Protein AF-A0A6P4J5T8-F1 (afdb_monomer_lite)

pLDDT: mean 93.66, std 6.96, range [46.03, 98.62]

Secondary structure (DSSP, 8-state):
--S-TTS-HHHHHHHHHHHTTHHHHHHTTSSS-HHHHHHHHHHHHHHHHTT-TT--SEEHHHHHHHHHHHHT---HHHHHHHHHHHHTT-SEE-HHHHHHHHHHHH---HHHHHHHHHHHH-TTSS-EEHHHHHHHHHTTS---SHHHHHHHHHHHHHHHHHH-SS-SSEE-HHHHHHHHHH-GGGTTTTS--SPPHHHHHHHHHHHT-GGG-TTTTT-

Foldseek 3Di:
DPLDPVDDPVVVVVLCVVCVVVLVVLCVVAVFHSNLLSLLVVVQQVQQCVVDPPGDWHFLVSVLVVQCLLQVDPPVLLSVQLSCVLCVPDGTHDSSSSVVVVRQQLDPDLVSLLVSLQSSQCVPLPARALVSLLVLLCVVADDDDPVSVVVSVVSSVVVCVQQVPPNPRGRDSVSSCVNCVVPVVCSQVSHTRHHDPVSSQVCCVVSVRQCSHPVNVVD

Sequence (219 aa):
MKLDFTMNDRHNLRFQALYGALVPQIARQVPFTEPEVSCLLLIYYKYSLQNGPTSRQITNTQFGKIVIGFQQLYDMDAVDRIVTLITGDRKYVKPMEFIQFMTIIMTRDIERKMEFAYMVYDKFDLGINREIISNAVEKFFPGDDDEVLEMRLDMVEFLILKFDEDQDGVITFEEYKSVVMHQPHLLEFLGPIFPSDDIRQVIAYCTAIYSHIPELSSM

Radius of gyration: 20.0 Å; chains: 1; bounding box: 48×41×58 Å

Structure (mmCIF, N/CA/C/O backbone):
data_AF-A0A6P4J5T8-F1
#
_entry.id   AF-A0A6P4J5T8-F1
#
loop_
_atom_site.group_PDB
_atom_site.id
_atom_site.type_symbol
_atom_site.label_atom_id
_atom_site.label_alt_id
_atom_site.label_comp_id
_atom_site.label_asym_id
_atom_site.label_entity_id
_atom_site.label_seq_id
_atom_site.pdbx_PDB_ins_code
_atom_site.Cartn_x
_atom_site.Cartn_y
_atom_site.Cartn_z
_atom_site.occupancy
_atom_site.B_iso_or_equiv
_atom_site.auth_seq_id
_atom_site.auth_comp_id
_atom_site.auth_asym_id
_atom_site.auth_atom_id
_atom_site.pdbx_PDB_model_num
ATOM 1 N N . MET A 1 1 ? 14.114 -9.160 -27.403 1.00 55.53 1 MET A N 1
ATOM 2 C CA . MET A 1 1 ? 12.653 -9.103 -27.622 1.00 55.53 1 MET A CA 1
ATOM 3 C C . MET A 1 1 ? 12.160 -7.740 -27.160 1.00 55.53 1 MET A C 1
ATOM 5 O O . MET A 1 1 ? 12.602 -7.291 -26.107 1.00 55.53 1 MET A O 1
ATOM 9 N N . LYS A 1 2 ? 11.346 -7.042 -27.957 1.00 69.94 2 LYS A N 1
ATOM 10 C CA . LYS A 1 2 ? 10.788 -5.735 -27.583 1.00 69.94 2 LYS A CA 1
ATOM 11 C C . LYS A 1 2 ? 9.589 -5.981 -26.663 1.00 69.94 2 LYS A C 1
ATOM 13 O O . LYS A 1 2 ? 8.593 -6.513 -27.131 1.00 69.94 2 LYS A O 1
ATOM 18 N N . LEU A 1 3 ? 9.726 -5.661 -25.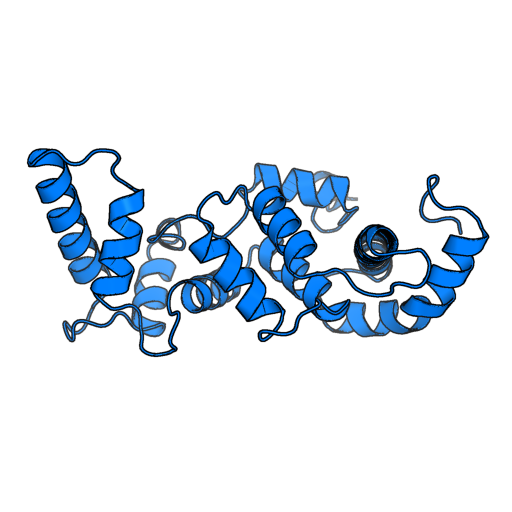375 1.00 73.25 3 LEU A N 1
ATOM 19 C CA . LEU A 1 3 ? 8.686 -5.914 -24.365 1.00 73.25 3 LEU A CA 1
ATOM 20 C C . LEU A 1 3 ? 7.486 -4.966 -24.502 1.00 73.25 3 LEU A C 1
ATOM 22 O O . LEU A 1 3 ? 6.387 -5.308 -24.094 1.00 73.25 3 LEU A O 1
ATOM 26 N N . ASP A 1 4 ? 7.693 -3.780 -25.077 1.00 82.19 4 ASP A N 1
ATOM 27 C CA . ASP A 1 4 ? 6.673 -2.739 -25.151 1.00 82.19 4 ASP A CA 1
ATOM 28 C C . ASP A 1 4 ? 6.837 -1.883 -26.409 1.00 82.19 4 ASP A C 1
ATOM 30 O O . ASP A 1 4 ? 7.937 -1.430 -26.748 1.00 82.19 4 ASP A O 1
ATOM 34 N N . PHE A 1 5 ? 5.730 -1.662 -27.120 1.00 85.12 5 PHE A N 1
ATOM 35 C CA . PHE A 1 5 ? 5.736 -0.960 -28.402 1.00 85.12 5 PHE A CA 1
ATOM 36 C C . PHE A 1 5 ? 5.952 0.551 -28.278 1.00 85.12 5 PHE A C 1
ATOM 38 O O . PHE A 1 5 ? 6.442 1.153 -29.236 1.00 85.12 5 PHE A O 1
ATOM 45 N N . THR A 1 6 ? 5.674 1.155 -27.116 1.00 86.25 6 THR A N 1
ATOM 46 C CA . THR A 1 6 ? 5.860 2.596 -26.884 1.00 86.25 6 THR A CA 1
ATOM 47 C C . THR A 1 6 ? 7.318 2.958 -26.581 1.00 86.25 6 THR A C 1
ATOM 49 O O . THR A 1 6 ? 7.650 4.139 -26.500 1.00 86.25 6 THR A O 1
ATOM 52 N N . MET A 1 7 ? 8.202 1.970 -26.408 1.00 85.62 7 MET A N 1
ATOM 53 C CA . MET A 1 7 ? 9.633 2.170 -26.162 1.00 85.62 7 MET A CA 1
ATOM 54 C C . MET A 1 7 ? 10.438 2.084 -27.462 1.00 85.62 7 MET A C 1
ATOM 56 O O . MET A 1 7 ? 10.281 1.148 -28.245 1.00 85.62 7 MET A O 1
ATOM 60 N N . ASN A 1 8 ? 11.340 3.039 -27.703 1.00 89.12 8 ASN A N 1
ATOM 61 C CA . ASN A 1 8 ? 12.296 2.944 -28.813 1.00 89.12 8 ASN A CA 1
ATOM 62 C C . ASN A 1 8 ? 13.505 2.059 -28.446 1.00 89.12 8 ASN A C 1
ATOM 64 O O . ASN A 1 8 ? 13.722 1.728 -27.278 1.00 89.12 8 ASN A O 1
ATOM 68 N N . ASP A 1 9 ? 14.317 1.693 -29.438 1.00 89.94 9 ASP A N 1
ATOM 69 C CA . ASP A 1 9 ? 15.438 0.760 -29.248 1.00 89.94 9 ASP A CA 1
ATOM 70 C C . ASP A 1 9 ? 16.475 1.269 -28.244 1.00 89.94 9 ASP A C 1
ATOM 72 O O . ASP A 1 9 ? 16.985 0.501 -27.427 1.00 89.94 9 ASP A O 1
ATOM 76 N N . ARG A 1 10 ? 16.724 2.584 -28.222 1.00 90.62 10 ARG A N 1
ATOM 77 C CA . ARG A 1 10 ? 17.627 3.211 -27.249 1.00 90.62 10 ARG A CA 1
ATOM 78 C C . ARG A 1 10 ? 17.136 3.012 -25.814 1.00 90.62 10 ARG A C 1
ATOM 80 O O . ARG A 1 10 ? 17.934 2.686 -24.935 1.00 90.62 10 ARG A O 1
ATOM 87 N N . HIS A 1 11 ? 15.845 3.213 -25.564 1.00 90.00 11 HIS A N 1
ATOM 88 C CA . HIS A 1 11 ? 15.265 2.999 -24.243 1.00 90.00 11 HIS A CA 1
ATOM 89 C C . HIS A 1 11 ? 15.197 1.516 -23.870 1.00 90.00 11 HIS A C 1
ATOM 91 O O . HIS A 1 11 ? 15.436 1.193 -22.710 1.00 90.00 11 HIS A O 1
ATOM 97 N N . ASN A 1 12 ? 14.965 0.616 -24.829 1.00 90.88 12 ASN A N 1
ATOM 98 C CA . ASN A 1 12 ? 15.017 -0.829 -24.590 1.00 90.88 12 ASN A CA 1
ATOM 99 C C . ASN A 1 12 ? 16.420 -1.291 -24.174 1.00 90.88 12 ASN A C 1
ATOM 101 O O . ASN A 1 12 ? 16.562 -1.997 -23.178 1.00 90.88 12 ASN A O 1
ATOM 105 N N . LEU A 1 13 ? 17.465 -0.849 -24.883 1.00 92.12 13 LEU A N 1
ATOM 106 C CA . LEU A 1 13 ? 18.855 -1.147 -24.522 1.00 92.12 13 LEU A CA 1
ATOM 107 C C . LEU A 1 13 ? 19.203 -0.608 -23.134 1.00 92.12 13 LEU A C 1
ATOM 109 O O . LEU A 1 13 ? 19.839 -1.293 -22.336 1.00 92.12 13 LEU A O 1
ATOM 113 N N . ARG A 1 14 ? 18.751 0.609 -22.817 1.00 92.31 14 ARG A N 1
ATOM 114 C CA . ARG A 1 14 ? 18.974 1.194 -21.495 1.00 92.31 14 ARG A CA 1
ATOM 115 C C . ARG A 1 14 ? 18.218 0.458 -20.390 1.00 92.31 14 ARG A C 1
ATOM 117 O O . ARG A 1 14 ? 18.786 0.267 -19.321 1.00 92.31 14 ARG A O 1
ATOM 124 N N . PHE A 1 15 ? 16.973 0.057 -20.629 1.00 93.94 15 PHE A N 1
ATOM 125 C CA . PHE A 1 15 ? 16.205 -0.755 -19.688 1.00 93.94 15 PHE A CA 1
ATOM 126 C C . PHE A 1 15 ? 16.940 -2.066 -19.385 1.00 93.94 15 PHE A C 1
ATOM 128 O O . PHE A 1 15 ? 17.190 -2.372 -18.223 1.00 93.94 15 PHE A O 1
ATOM 135 N N . GLN A 1 16 ? 17.382 -2.777 -20.426 1.00 93.56 16 GLN A N 1
ATOM 136 C CA . GLN A 1 16 ? 18.175 -4.002 -20.294 1.00 93.56 16 GLN A CA 1
ATOM 137 C C . GLN A 1 16 ? 19.469 -3.766 -19.498 1.00 93.56 16 GLN A C 1
ATOM 139 O O . GLN A 1 16 ? 19.776 -4.529 -18.588 1.00 93.56 16 GLN A O 1
ATOM 144 N N . ALA A 1 17 ? 20.190 -2.675 -19.771 1.00 93.88 17 ALA A N 1
ATOM 145 C CA . ALA A 1 17 ? 21.416 -2.334 -19.049 1.00 93.88 17 ALA A CA 1
ATOM 146 C C . ALA A 1 17 ? 21.186 -2.005 -17.561 1.00 93.88 17 ALA A C 1
ATOM 148 O O . ALA A 1 17 ? 22.050 -2.286 -16.735 1.00 93.88 17 ALA A O 1
ATOM 149 N N . LEU A 1 18 ? 20.049 -1.393 -17.212 1.00 93.50 18 LEU A N 1
ATOM 150 C CA . LEU A 1 18 ? 19.728 -1.016 -15.831 1.00 93.50 18 LEU A CA 1
ATOM 151 C C . LEU A 1 18 ? 19.136 -2.173 -15.020 1.00 93.50 18 LEU A C 1
ATOM 153 O O . LEU A 1 18 ? 19.455 -2.308 -13.841 1.00 93.50 18 LEU A O 1
ATOM 157 N N . TYR A 1 19 ? 18.265 -2.976 -15.631 1.00 95.88 19 TYR A N 1
ATOM 158 C CA . TYR A 1 19 ? 17.406 -3.917 -14.910 1.00 95.88 19 TYR A CA 1
ATOM 159 C C . TYR A 1 19 ? 17.625 -5.381 -15.294 1.00 95.88 19 TYR A C 1
ATOM 161 O O . TYR A 1 19 ? 17.174 -6.250 -14.558 1.00 95.88 19 TYR A O 1
ATOM 169 N N . GLY A 1 20 ? 18.347 -5.687 -16.377 1.00 94.56 20 GLY A N 1
ATOM 170 C CA . GLY A 1 20 ? 18.505 -7.062 -16.869 1.00 94.56 20 GLY A CA 1
ATOM 171 C C . GLY A 1 20 ? 19.091 -8.023 -15.831 1.00 94.56 20 GLY A C 1
ATOM 172 O O . GLY A 1 20 ? 18.600 -9.134 -15.674 1.00 94.56 20 GLY A O 1
ATOM 173 N N . ALA A 1 21 ? 20.083 -7.577 -15.053 1.00 96.31 21 ALA A N 1
ATOM 174 C CA . ALA A 1 21 ? 20.631 -8.366 -13.945 1.00 96.31 21 ALA A CA 1
ATOM 175 C C . ALA A 1 21 ? 19.746 -8.348 -12.684 1.00 96.31 21 ALA A C 1
ATOM 177 O O . ALA A 1 21 ? 19.839 -9.253 -11.858 1.00 96.31 21 ALA A O 1
ATOM 178 N N . LEU A 1 22 ? 18.901 -7.324 -12.525 1.00 96.19 22 LEU A N 1
ATOM 179 C CA . LEU A 1 22 ? 18.047 -7.139 -11.353 1.00 96.19 22 LEU A CA 1
ATOM 180 C C . LEU A 1 22 ? 16.786 -8.011 -11.418 1.00 96.19 22 LEU A C 1
ATOM 182 O O . LEU A 1 22 ? 16.347 -8.505 -10.386 1.00 96.19 22 LEU A O 1
ATOM 186 N N . VAL A 1 23 ? 16.235 -8.240 -12.613 1.00 97.81 23 VAL A N 1
ATOM 187 C CA . VAL A 1 23 ? 15.044 -9.081 -12.835 1.00 97.81 23 VAL A CA 1
ATOM 188 C C . VAL A 1 23 ? 15.156 -10.452 -12.149 1.00 97.81 23 VAL A C 1
ATOM 190 O O . VAL A 1 23 ? 14.340 -10.718 -11.264 1.00 97.81 23 VAL A O 1
ATOM 193 N N . PRO A 1 24 ? 16.162 -11.300 -12.450 1.00 97.56 24 PRO A N 1
ATOM 194 C CA . PRO A 1 24 ? 16.269 -12.617 -11.819 1.00 97.56 24 PRO A CA 1
ATOM 195 C C . PRO A 1 24 ? 16.598 -12.536 -10.322 1.00 97.56 24 PRO A C 1
ATOM 197 O O . PRO A 1 24 ? 16.309 -13.465 -9.574 1.00 97.56 24 PRO A O 1
ATOM 200 N N . GLN A 1 25 ? 17.205 -11.440 -9.851 1.00 97.38 25 GLN A N 1
ATOM 201 C CA . GLN A 1 25 ? 17.478 -11.241 -8.423 1.00 97.38 25 GLN A CA 1
ATOM 202 C C . GLN A 1 25 ? 16.201 -10.922 -7.644 1.00 97.38 25 GLN A C 1
ATOM 204 O O . GLN A 1 25 ? 16.012 -11.446 -6.546 1.00 97.38 25 GLN A O 1
ATOM 209 N N . ILE A 1 26 ? 15.335 -10.075 -8.205 1.00 97.88 26 ILE A N 1
ATOM 210 C CA . ILE A 1 26 ? 14.052 -9.711 -7.604 1.00 97.88 26 ILE A CA 1
ATOM 211 C C . ILE A 1 26 ? 13.084 -10.891 -7.669 1.00 97.88 26 ILE A C 1
ATOM 213 O O . ILE A 1 26 ? 12.497 -11.220 -6.646 1.00 97.88 26 ILE A O 1
ATOM 217 N N . ALA A 1 27 ? 12.967 -11.574 -8.812 1.00 97.38 27 ALA A N 1
ATOM 218 C CA . ALA A 1 27 ? 12.031 -12.691 -8.997 1.00 97.38 27 ALA A CA 1
ATOM 219 C C . ALA A 1 27 ? 12.249 -13.860 -8.013 1.00 97.38 27 ALA A C 1
ATOM 221 O O . ALA A 1 27 ? 11.330 -14.617 -7.736 1.00 97.38 27 ALA A O 1
ATOM 222 N N . ARG A 1 28 ? 13.448 -13.998 -7.430 1.00 97.12 28 ARG A N 1
ATOM 223 C CA . ARG A 1 28 ? 13.730 -14.991 -6.372 1.00 97.12 28 ARG A CA 1
ATOM 224 C C . ARG A 1 28 ? 13.199 -14.606 -4.990 1.00 97.12 28 ARG A C 1
ATOM 226 O O . ARG A 1 28 ? 13.220 -15.437 -4.091 1.00 97.12 28 ARG A O 1
ATOM 233 N N . GLN A 1 29 ? 12.802 -13.352 -4.801 1.00 96.69 29 GLN A N 1
ATOM 234 C CA . GLN A 1 29 ? 12.411 -12.779 -3.509 1.00 96.69 29 GLN A CA 1
ATOM 235 C C . GLN A 1 29 ? 10.919 -12.438 -3.437 1.00 96.69 29 GLN A C 1
ATOM 237 O O . GLN A 1 29 ? 10.429 -12.086 -2.367 1.00 96.69 29 GLN A O 1
ATOM 242 N N . VAL A 1 30 ? 10.199 -12.507 -4.558 1.00 96.25 30 VAL A N 1
ATOM 243 C CA . VAL A 1 30 ? 8.804 -12.064 -4.675 1.00 96.25 30 VAL A CA 1
ATOM 244 C C . VAL A 1 30 ? 7.976 -13.122 -5.409 1.00 96.25 30 VAL A C 1
ATOM 246 O O . VAL A 1 30 ? 8.545 -13.908 -6.164 1.00 96.25 30 VAL A O 1
ATOM 249 N N . PRO A 1 31 ? 6.644 -13.164 -5.236 1.00 95.06 31 PRO A N 1
ATOM 250 C CA . PRO A 1 31 ? 5.784 -14.174 -5.860 1.00 95.06 31 PRO A CA 1
ATOM 251 C C . PRO A 1 31 ? 5.470 -13.869 -7.338 1.00 95.06 31 PRO A C 1
ATOM 253 O O . PRO A 1 31 ? 4.401 -14.218 -7.829 1.00 95.06 31 PRO A O 1
ATOM 256 N N . PHE A 1 32 ? 6.383 -13.199 -8.045 1.00 96.44 32 PHE A N 1
ATOM 257 C CA . PHE A 1 32 ? 6.245 -12.849 -9.457 1.00 96.44 32 PHE A CA 1
ATOM 258 C C . PHE A 1 32 ? 7.353 -13.520 -10.267 1.00 96.44 32 PHE A C 1
ATOM 260 O O . PHE A 1 32 ? 8.519 -13.538 -9.872 1.00 96.44 32 PHE A O 1
ATOM 267 N N . THR A 1 33 ? 6.990 -14.037 -11.433 1.00 96.50 33 THR A N 1
ATOM 268 C CA . THR A 1 33 ? 7.917 -14.637 -12.396 1.00 96.50 33 THR A CA 1
ATOM 269 C C . THR A 1 33 ? 8.852 -13.586 -13.010 1.00 96.50 33 THR A C 1
ATOM 271 O O . THR A 1 33 ? 8.565 -12.388 -13.007 1.00 96.50 33 THR A O 1
ATOM 274 N N . GLU A 1 34 ? 9.982 -14.008 -13.589 1.00 96.62 34 GLU A N 1
ATOM 275 C CA . GLU A 1 34 ? 10.918 -13.081 -14.250 1.00 96.62 34 GLU A CA 1
ATOM 276 C C . GLU A 1 34 ? 10.270 -12.205 -15.350 1.00 96.62 34 GLU A C 1
ATOM 278 O O . GLU A 1 34 ? 1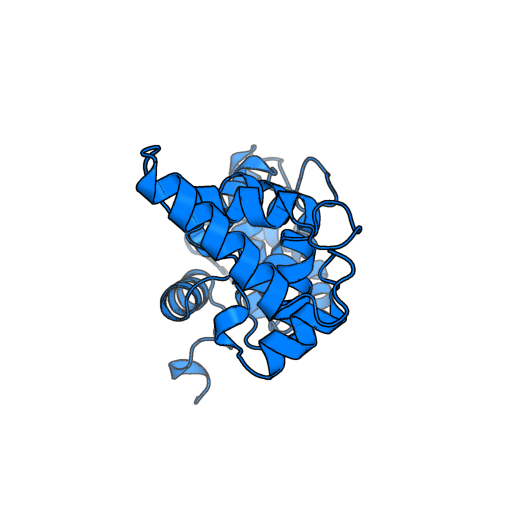0.575 -11.005 -15.402 1.00 96.62 34 GLU A O 1
ATOM 283 N N . PRO A 1 35 ? 9.361 -12.721 -16.208 1.00 95.38 35 PRO A N 1
ATOM 284 C CA . PRO A 1 35 ? 8.613 -11.884 -17.147 1.00 95.38 35 PRO A CA 1
ATOM 285 C C . PRO A 1 35 ? 7.740 -10.826 -16.460 1.00 95.38 35 PRO A C 1
ATOM 287 O O . PRO A 1 35 ? 7.776 -9.664 -16.860 1.00 95.38 35 PRO A O 1
ATOM 290 N N . GLU A 1 36 ? 7.014 -11.185 -15.401 1.00 96.81 36 GLU A N 1
ATOM 291 C CA . GLU A 1 36 ? 6.152 -10.250 -14.660 1.00 96.81 36 GLU A CA 1
ATOM 292 C C . GLU A 1 36 ? 6.983 -9.165 -13.968 1.00 96.81 36 GLU A C 1
ATOM 294 O O . GLU A 1 36 ? 6.692 -7.976 -14.095 1.00 96.81 36 GLU A O 1
ATOM 299 N N . VAL A 1 37 ? 8.091 -9.545 -13.321 1.00 97.94 37 VAL A N 1
ATOM 300 C CA . VAL A 1 37 ? 9.049 -8.588 -12.747 1.00 97.94 37 VAL A CA 1
ATOM 301 C C . VAL A 1 37 ? 9.604 -7.660 -13.828 1.00 97.94 37 VAL A C 1
ATOM 303 O O . VAL A 1 37 ? 9.719 -6.456 -13.600 1.00 97.94 37 VAL A O 1
ATOM 306 N N . SER A 1 38 ? 9.912 -8.178 -15.021 1.00 96.69 38 SER A N 1
ATOM 307 C CA . SER A 1 38 ? 10.358 -7.351 -16.150 1.00 96.69 38 SER A CA 1
ATOM 308 C C . SER A 1 38 ? 9.304 -6.315 -16.553 1.00 96.69 38 SER A C 1
ATOM 310 O O . SER A 1 38 ? 9.648 -5.151 -16.760 1.00 96.69 38 SER A O 1
ATOM 312 N N . CYS A 1 39 ? 8.028 -6.704 -16.625 1.00 96.06 39 CYS A N 1
ATOM 313 C CA . CYS A 1 39 ? 6.914 -5.805 -16.935 1.00 96.06 39 CYS A CA 1
ATOM 314 C C . CYS A 1 39 ? 6.705 -4.739 -15.849 1.00 96.06 39 CYS A C 1
ATOM 316 O O . CYS A 1 39 ? 6.598 -3.550 -16.160 1.00 96.06 39 CYS A O 1
ATOM 318 N N . LEU A 1 40 ? 6.744 -5.124 -14.573 1.00 97.12 40 LEU A N 1
ATOM 319 C CA . LEU A 1 40 ? 6.624 -4.187 -13.455 1.00 97.12 40 LEU A CA 1
ATOM 320 C C . LEU A 1 40 ? 7.787 -3.189 -13.405 1.00 97.12 40 LEU A C 1
ATOM 322 O O . LEU A 1 40 ? 7.578 -1.983 -13.246 1.00 97.12 40 LEU A O 1
ATOM 326 N N . LEU A 1 41 ? 9.020 -3.655 -13.613 1.00 97.06 41 LEU A N 1
ATOM 327 C CA . LEU A 1 41 ? 10.183 -2.774 -13.701 1.00 97.06 41 LEU A CA 1
ATOM 328 C C . LEU A 1 41 ? 10.120 -1.857 -14.923 1.00 97.06 41 LEU A C 1
ATOM 330 O O . LEU A 1 41 ? 10.643 -0.742 -14.876 1.00 97.06 41 LEU A O 1
ATOM 334 N N . LEU A 1 42 ? 9.480 -2.281 -16.013 1.00 95.62 42 LEU A N 1
ATOM 335 C CA . LEU A 1 42 ? 9.278 -1.434 -17.183 1.00 95.62 42 LEU A CA 1
ATOM 336 C C . LEU A 1 42 ? 8.318 -0.278 -16.885 1.00 95.62 42 LEU A C 1
ATOM 338 O O . LEU A 1 42 ? 8.581 0.851 -17.304 1.00 95.62 42 LEU A O 1
ATOM 342 N N . ILE A 1 43 ? 7.257 -0.530 -16.114 1.00 95.44 43 ILE A N 1
ATOM 343 C CA . ILE A 1 43 ? 6.356 0.516 -15.610 1.00 95.44 43 ILE A CA 1
ATOM 344 C C . ILE A 1 43 ? 7.140 1.493 -14.732 1.00 95.44 43 ILE A C 1
ATOM 346 O O . ILE A 1 43 ? 7.142 2.696 -15.006 1.00 95.44 43 ILE A O 1
ATOM 350 N N . TYR A 1 44 ? 7.886 0.983 -13.748 1.00 97.00 44 TYR A N 1
ATOM 351 C CA . TYR A 1 44 ? 8.765 1.796 -12.901 1.00 97.00 44 TYR A CA 1
ATOM 352 C C . TYR A 1 44 ? 9.726 2.657 -13.736 1.00 97.00 44 TYR A C 1
ATOM 354 O O . TYR A 1 44 ? 9.860 3.865 -13.516 1.00 97.00 44 TYR A O 1
ATOM 362 N N . TYR A 1 45 ? 10.363 2.062 -14.749 1.00 95.88 45 TYR A N 1
ATOM 363 C CA . TYR A 1 45 ? 11.282 2.765 -15.635 1.00 95.88 45 TYR A CA 1
ATOM 364 C C . TYR A 1 45 ? 10.584 3.907 -16.381 1.00 95.88 45 TYR A C 1
ATOM 366 O O . TYR A 1 45 ? 11.105 5.024 -16.398 1.00 95.88 45 TYR A O 1
ATOM 374 N N . LYS A 1 46 ? 9.388 3.676 -16.933 1.00 94.00 46 LYS A N 1
ATOM 375 C CA . LYS A 1 46 ? 8.605 4.708 -17.631 1.00 94.00 46 LYS A CA 1
ATOM 376 C C . LYS A 1 46 ? 8.235 5.875 -16.714 1.00 94.00 46 LYS A C 1
ATOM 378 O O . LYS A 1 46 ? 8.402 7.024 -17.122 1.00 94.00 46 LYS A O 1
ATOM 383 N N . TYR A 1 47 ? 7.817 5.611 -15.474 1.00 95.12 47 TYR A N 1
ATOM 384 C CA . TYR A 1 47 ? 7.584 6.676 -14.491 1.00 95.12 47 TYR A CA 1
ATOM 385 C C . TYR A 1 47 ? 8.863 7.448 -14.169 1.00 95.12 47 TYR A C 1
ATOM 387 O O . TYR A 1 47 ? 8.839 8.678 -14.106 1.00 95.12 47 TYR A O 1
ATOM 395 N N . SER A 1 48 ? 9.999 6.757 -14.034 1.00 95.56 48 SER A N 1
ATOM 396 C CA . SER A 1 48 ? 11.265 7.425 -13.725 1.00 95.56 48 SER A CA 1
ATOM 397 C C . SER A 1 48 ? 11.677 8.418 -14.814 1.00 95.56 48 SER A C 1
ATOM 399 O O . SER A 1 48 ? 12.166 9.500 -14.495 1.00 95.56 48 SER A O 1
ATOM 401 N N . LEU A 1 49 ? 11.410 8.099 -16.088 1.00 94.00 49 LEU A N 1
ATOM 402 C CA . LEU A 1 49 ? 11.740 8.951 -17.234 1.00 94.00 49 LEU A CA 1
ATOM 403 C C . LEU A 1 49 ? 10.951 10.264 -17.267 1.00 94.00 49 LEU A C 1
ATOM 405 O O . LEU A 1 49 ? 11.427 11.229 -17.866 1.00 94.00 49 LEU A O 1
ATOM 409 N N . GLN A 1 50 ? 9.790 10.341 -16.608 1.00 93.50 50 GLN A N 1
ATOM 410 C CA . GLN A 1 50 ? 9.031 11.594 -16.501 1.00 93.50 50 GLN A CA 1
ATOM 411 C C . GLN A 1 50 ? 9.776 12.653 -15.675 1.00 93.50 50 GLN A C 1
ATOM 413 O O . GLN A 1 50 ? 9.560 13.844 -15.874 1.00 93.50 50 GLN A O 1
ATOM 418 N N . ASN A 1 51 ? 10.709 12.236 -14.811 1.00 92.31 51 ASN A N 1
ATOM 419 C CA . ASN A 1 51 ? 11.586 13.139 -14.056 1.00 92.31 51 ASN A CA 1
ATOM 420 C C . ASN A 1 51 ? 12.802 13.610 -14.878 1.00 92.31 51 ASN A C 1
ATOM 422 O O . ASN A 1 51 ? 13.687 14.285 -14.357 1.00 92.31 51 ASN A O 1
ATOM 426 N N . GLY A 1 52 ? 12.882 13.220 -16.152 1.00 89.81 52 GLY A N 1
ATOM 427 C CA . GLY A 1 52 ? 13.955 13.568 -17.072 1.00 89.81 52 GLY A CA 1
ATOM 428 C C . GLY A 1 52 ? 14.611 12.336 -17.699 1.00 89.81 52 GLY A C 1
ATOM 429 O O . GLY A 1 52 ? 14.616 11.245 -17.122 1.00 89.81 52 GLY A O 1
ATOM 430 N N . PRO A 1 53 ? 15.245 12.492 -18.874 1.00 84.50 53 PRO A N 1
ATOM 431 C CA . PRO A 1 53 ? 15.740 11.367 -19.660 1.00 84.50 53 PRO A CA 1
ATOM 432 C C . PRO A 1 53 ? 16.846 10.585 -18.951 1.00 84.50 53 PRO A C 1
ATOM 434 O O . PRO A 1 53 ? 17.064 9.425 -19.275 1.00 84.50 53 PRO A O 1
ATOM 437 N N . THR A 1 54 ? 17.574 11.180 -18.004 1.00 85.31 54 THR A N 1
ATOM 438 C CA . THR A 1 54 ? 18.661 10.537 -17.244 1.00 85.31 54 THR A CA 1
ATOM 439 C C . THR A 1 54 ? 18.216 9.977 -15.896 1.00 85.31 54 THR A C 1
ATOM 441 O O . THR A 1 54 ? 18.979 9.213 -15.303 1.00 85.31 54 THR A O 1
ATOM 444 N N . SER A 1 55 ? 16.987 10.268 -15.461 1.00 89.12 55 SER A N 1
ATOM 445 C CA . SER A 1 55 ? 16.439 9.757 -14.210 1.00 89.12 55 SER A CA 1
ATOM 446 C C . SER A 1 55 ? 16.369 8.227 -14.204 1.00 89.12 55 SER A C 1
ATOM 448 O O . SER A 1 55 ? 16.331 7.564 -15.249 1.00 89.12 55 SER A O 1
ATOM 450 N N . ARG A 1 56 ? 16.436 7.671 -12.996 1.00 89.44 56 ARG A N 1
ATOM 451 C CA . ARG A 1 56 ? 16.435 6.228 -12.725 1.00 89.44 56 ARG A CA 1
ATOM 452 C C . ARG A 1 56 ? 15.470 5.840 -11.612 1.00 89.44 56 ARG A C 1
ATOM 454 O O . ARG A 1 56 ? 15.376 4.657 -11.308 1.00 89.44 56 ARG A O 1
ATOM 461 N N . GLN A 1 57 ? 14.816 6.818 -10.987 1.00 92.88 57 GLN A N 1
ATOM 462 C CA . GLN A 1 57 ? 13.943 6.597 -9.843 1.00 92.88 57 GLN A CA 1
ATOM 463 C C . GLN A 1 57 ? 12.649 7.394 -9.966 1.00 92.88 57 GLN A C 1
ATOM 465 O O . GLN A 1 57 ? 12.606 8.443 -10.620 1.00 92.88 57 GLN A O 1
ATOM 470 N N . ILE A 1 58 ? 11.602 6.871 -9.336 1.00 96.62 58 ILE A N 1
ATOM 471 C CA . ILE A 1 58 ? 10.320 7.556 -9.178 1.00 96.62 58 ILE A CA 1
ATOM 472 C C . ILE A 1 58 ? 10.346 8.376 -7.882 1.00 96.62 58 ILE A C 1
ATOM 474 O O . ILE A 1 58 ? 10.974 7.972 -6.901 1.00 96.62 58 ILE A O 1
ATOM 478 N N . THR A 1 59 ? 9.707 9.543 -7.886 1.00 96.38 59 THR A N 1
ATOM 479 C CA . THR A 1 59 ? 9.585 10.395 -6.691 1.00 96.38 59 THR A CA 1
ATOM 480 C C . THR A 1 59 ? 8.465 9.902 -5.780 1.00 96.38 59 THR A C 1
ATOM 482 O O . THR A 1 59 ? 7.537 9.233 -6.241 1.00 96.38 59 THR A O 1
ATOM 485 N N . ASN A 1 60 ? 8.486 10.311 -4.510 1.00 95.88 60 ASN A N 1
ATOM 486 C CA . ASN A 1 60 ? 7.383 10.035 -3.580 1.00 95.88 60 ASN A CA 1
ATOM 487 C C . ASN A 1 60 ? 6.053 10.608 -4.083 1.00 95.88 60 ASN A C 1
ATOM 489 O O . ASN A 1 60 ? 5.022 9.963 -3.955 1.00 95.88 60 ASN A O 1
ATOM 493 N N . THR A 1 61 ? 6.065 11.766 -4.751 1.00 95.62 61 THR A N 1
ATOM 494 C CA . THR A 1 61 ? 4.855 12.348 -5.352 1.00 95.62 61 THR A CA 1
ATOM 495 C C . THR A 1 61 ? 4.280 11.481 -6.473 1.00 95.62 61 THR A C 1
ATOM 497 O O . THR A 1 61 ? 3.064 11.343 -6.582 1.00 95.62 61 THR A O 1
ATOM 500 N N . GLN A 1 62 ? 5.124 10.902 -7.334 1.00 96.81 62 GLN A N 1
ATOM 501 C CA . GLN A 1 62 ? 4.649 9.971 -8.362 1.00 96.81 62 GLN A CA 1
ATOM 502 C C . GLN A 1 62 ? 4.125 8.685 -7.731 1.00 96.81 62 GLN A C 1
ATOM 504 O O . GLN A 1 62 ? 3.083 8.188 -8.146 1.00 96.81 62 GLN A O 1
ATOM 509 N N . PHE A 1 63 ? 4.823 8.172 -6.720 1.00 97.19 63 PHE A N 1
ATOM 510 C CA . PHE A 1 63 ? 4.421 6.954 -6.039 1.00 97.19 63 PHE A CA 1
ATOM 511 C C . PHE A 1 63 ? 3.112 7.123 -5.264 1.00 97.19 63 PHE A C 1
ATOM 513 O O . PHE A 1 63 ? 2.228 6.295 -5.422 1.00 97.19 63 PHE A O 1
ATOM 520 N N . GLY A 1 64 ? 2.910 8.238 -4.559 1.00 96.75 64 GLY A N 1
ATOM 521 C CA . GLY A 1 64 ? 1.636 8.557 -3.910 1.00 96.75 64 GLY A CA 1
ATOM 522 C C . GLY A 1 64 ? 0.460 8.584 -4.894 1.00 96.75 64 GLY A C 1
ATOM 523 O O . GLY A 1 64 ? -0.613 8.083 -4.587 1.00 96.75 64 GLY A O 1
ATOM 524 N N . LYS A 1 65 ? 0.663 9.063 -6.130 1.00 95.88 65 LYS A N 1
ATOM 525 C CA . LYS A 1 65 ? -0.369 8.980 -7.184 1.00 95.88 65 LYS A CA 1
ATOM 526 C C . LYS A 1 65 ? -0.652 7.543 -7.630 1.00 95.88 65 LYS A C 1
ATOM 528 O O . LYS A 1 65 ? -1.791 7.237 -7.967 1.00 95.88 65 LYS A O 1
ATOM 533 N N . ILE A 1 66 ? 0.366 6.681 -7.652 1.00 95.25 66 ILE A N 1
ATOM 534 C CA . ILE A 1 66 ? 0.199 5.248 -7.936 1.00 95.25 66 ILE A CA 1
ATOM 535 C C . ILE A 1 66 ? -0.586 4.581 -6.802 1.00 95.25 66 ILE A C 1
ATOM 537 O O . ILE A 1 66 ? -1.541 3.875 -7.091 1.00 95.25 66 ILE A O 1
ATOM 541 N N . VAL A 1 67 ? -0.239 4.859 -5.541 1.00 96.12 67 VAL A N 1
ATOM 542 C CA . VAL A 1 67 ? -0.944 4.399 -4.328 1.00 96.12 67 VAL A CA 1
ATOM 543 C C . VAL A 1 67 ? -2.427 4.786 -4.399 1.00 96.12 67 VAL A C 1
ATOM 545 O O . VAL A 1 67 ? -3.284 3.908 -4.408 1.00 96.12 67 VAL A O 1
ATOM 548 N N . ILE A 1 68 ? -2.733 6.074 -4.605 1.00 95.62 68 ILE A N 1
ATOM 549 C CA . ILE A 1 68 ? -4.110 6.576 -4.782 1.00 95.62 68 ILE A CA 1
ATOM 550 C C . ILE A 1 68 ? -4.832 5.839 -5.916 1.00 95.62 68 ILE A C 1
ATOM 552 O O . ILE A 1 68 ? -5.955 5.377 -5.741 1.00 95.62 68 ILE A O 1
ATOM 556 N N . GLY A 1 69 ? -4.198 5.722 -7.087 1.00 93.56 69 GLY A N 1
ATOM 557 C CA . GLY A 1 69 ? -4.822 5.110 -8.260 1.00 93.56 69 GLY A CA 1
ATOM 558 C C . GLY A 1 69 ? -5.064 3.608 -8.113 1.00 93.56 69 GLY A C 1
ATOM 559 O O . GLY A 1 69 ? -6.089 3.112 -8.569 1.00 93.56 69 GLY A O 1
ATOM 560 N N . PHE A 1 70 ? -4.135 2.885 -7.486 1.00 93.56 70 PHE A N 1
ATOM 561 C CA . PHE A 1 70 ? -4.219 1.434 -7.332 1.00 93.56 70 PHE A CA 1
ATOM 562 C C . PHE A 1 70 ? -5.128 1.033 -6.180 1.00 93.56 70 PHE A C 1
ATOM 564 O O . PHE A 1 70 ? -5.892 0.095 -6.338 1.00 93.56 70 PHE A O 1
ATOM 571 N N . GLN A 1 71 ? -5.090 1.731 -5.048 1.00 90.62 71 GLN A N 1
ATOM 572 C CA . GLN A 1 71 ? -5.913 1.393 -3.880 1.00 90.62 71 GLN A CA 1
ATOM 573 C C . GLN A 1 71 ? -7.264 2.127 -3.871 1.00 90.62 71 GLN A C 1
ATOM 575 O O . GLN A 1 71 ? -8.093 1.838 -3.019 1.00 90.62 71 GLN A O 1
ATOM 580 N N . GLN A 1 72 ? -7.498 3.059 -4.807 1.00 89.50 72 GLN A N 1
ATOM 581 C CA . GLN A 1 72 ? -8.652 3.976 -4.805 1.00 89.50 72 GLN A CA 1
ATOM 582 C C . GLN A 1 72 ? -8.802 4.725 -3.470 1.00 89.50 72 GLN A C 1
ATOM 584 O O . GLN A 1 72 ? -9.904 4.955 -2.973 1.00 89.50 72 GLN A O 1
ATOM 589 N N . LEU A 1 73 ? -7.661 5.094 -2.886 1.00 87.06 73 LEU A N 1
ATOM 590 C CA . LEU A 1 73 ? -7.565 5.683 -1.558 1.00 87.06 73 LEU A CA 1
ATOM 591 C C . LEU A 1 73 ? -7.588 7.212 -1.640 1.00 87.06 73 LEU A C 1
ATOM 593 O O . LEU A 1 73 ? -6.732 7.812 -2.288 1.00 87.06 73 LEU A O 1
ATOM 597 N N . TYR A 1 74 ? -8.548 7.835 -0.955 1.00 84.88 74 TYR A N 1
ATOM 598 C CA . TYR A 1 74 ? -8.694 9.297 -0.890 1.00 84.88 74 TYR A CA 1
ATOM 599 C C . TYR A 1 74 ? -8.239 9.897 0.447 1.00 84.88 74 TYR A C 1
ATOM 601 O O . TYR A 1 74 ? -8.122 11.116 0.559 1.00 84.88 74 TYR A O 1
ATOM 609 N N . ASP A 1 75 ? -7.950 9.058 1.447 1.00 91.25 75 ASP A N 1
ATOM 610 C CA . ASP A 1 75 ? -7.335 9.499 2.696 1.00 91.25 75 ASP A CA 1
ATOM 611 C C . ASP A 1 75 ? -5.839 9.762 2.476 1.00 91.25 75 ASP A C 1
ATOM 613 O O . ASP A 1 75 ? -5.016 8.844 2.436 1.00 91.25 75 ASP A O 1
ATOM 617 N N . MET A 1 76 ? -5.488 11.040 2.332 1.00 92.75 76 MET A N 1
ATOM 618 C CA . MET A 1 76 ? -4.115 11.462 2.060 1.00 92.75 76 MET A C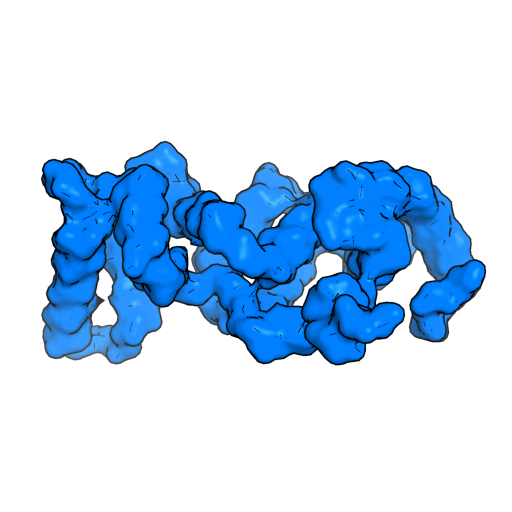A 1
ATOM 619 C C . MET A 1 76 ? -3.153 11.149 3.214 1.00 92.75 76 MET A C 1
ATOM 621 O O . MET A 1 76 ? -1.972 10.932 2.948 1.00 92.75 76 MET A O 1
ATOM 625 N N . ASP A 1 77 ? -3.636 11.044 4.458 1.00 92.62 77 ASP A N 1
ATOM 626 C CA . ASP A 1 77 ? -2.794 10.650 5.595 1.00 92.62 77 ASP A CA 1
ATOM 627 C C . ASP A 1 77 ? -2.421 9.168 5.512 1.00 92.62 77 ASP A C 1
ATOM 629 O O . ASP A 1 77 ? -1.307 8.766 5.844 1.00 92.62 77 ASP A O 1
ATOM 633 N N . ALA A 1 78 ? -3.356 8.322 5.075 1.00 93.81 78 ALA A N 1
ATOM 634 C CA . ALA A 1 78 ? -3.084 6.909 4.837 1.00 93.81 78 ALA A CA 1
ATOM 635 C C . ALA A 1 78 ? -2.140 6.723 3.634 1.00 93.81 78 ALA A C 1
ATOM 637 O O . ALA A 1 78 ? -1.194 5.939 3.712 1.00 93.81 78 ALA A O 1
ATOM 638 N N . VAL A 1 79 ? -2.321 7.506 2.562 1.00 95.94 79 VAL A N 1
ATOM 639 C CA . VAL A 1 79 ? -1.404 7.525 1.406 1.00 95.94 79 VAL A CA 1
ATOM 640 C C . VAL A 1 79 ? 0.016 7.900 1.831 1.00 95.94 79 VAL A C 1
ATOM 642 O O . VAL A 1 79 ? 0.962 7.205 1.461 1.00 95.94 79 VAL A O 1
ATOM 645 N N . ASP A 1 80 ? 0.183 8.971 2.610 1.00 95.00 80 ASP A N 1
ATOM 646 C CA . ASP A 1 80 ? 1.498 9.429 3.071 1.00 95.00 80 ASP A CA 1
ATOM 647 C C . ASP A 1 80 ? 2.189 8.386 3.963 1.00 95.00 80 ASP A C 1
ATOM 649 O O . ASP A 1 80 ? 3.374 8.094 3.784 1.00 95.00 80 ASP A O 1
ATOM 653 N N . ARG A 1 81 ? 1.428 7.726 4.846 1.00 94.62 81 ARG A N 1
ATOM 654 C CA . ARG A 1 81 ? 1.927 6.615 5.671 1.00 94.62 81 ARG A CA 1
ATOM 655 C C . ARG A 1 81 ? 2.385 5.428 4.829 1.00 94.62 81 ARG A C 1
ATOM 657 O O . ARG A 1 81 ? 3.498 4.950 5.024 1.00 94.62 81 ARG A O 1
ATOM 664 N N . ILE A 1 82 ? 1.596 5.002 3.841 1.00 96.44 82 ILE A N 1
ATOM 665 C CA . ILE A 1 82 ? 1.986 3.929 2.909 1.00 96.44 82 ILE A CA 1
ATOM 666 C C . ILE A 1 82 ? 3.273 4.298 2.163 1.00 96.44 82 ILE A C 1
ATOM 668 O O . ILE A 1 82 ? 4.204 3.494 2.090 1.00 96.44 82 ILE A O 1
ATOM 672 N N . VAL A 1 83 ? 3.361 5.518 1.627 1.00 96.62 83 VAL A N 1
ATOM 673 C CA . VAL A 1 83 ? 4.570 5.994 0.938 1.00 96.62 83 VAL A CA 1
ATOM 674 C C . VAL A 1 83 ? 5.769 5.980 1.887 1.00 96.62 83 VAL A C 1
ATOM 676 O O . VAL A 1 83 ? 6.844 5.513 1.505 1.00 96.62 83 VAL A O 1
ATOM 679 N N . THR A 1 84 ? 5.597 6.439 3.123 1.00 95.56 84 THR A N 1
ATOM 680 C CA . THR A 1 84 ? 6.658 6.488 4.136 1.00 95.56 84 THR A CA 1
ATOM 681 C C . THR A 1 84 ? 7.141 5.092 4.519 1.00 95.56 84 THR A C 1
ATOM 683 O O . THR A 1 84 ? 8.349 4.858 4.512 1.00 95.56 84 THR A O 1
ATOM 686 N N . LEU A 1 85 ? 6.228 4.145 4.756 1.00 95.81 85 LEU A N 1
ATOM 687 C CA . LEU A 1 85 ? 6.551 2.749 5.073 1.00 95.81 85 LEU A CA 1
ATOM 688 C C . LEU A 1 85 ? 7.351 2.083 3.949 1.00 95.81 85 LEU A C 1
ATOM 690 O O . LEU A 1 85 ? 8.387 1.470 4.196 1.00 95.81 85 LEU A O 1
ATOM 694 N N . ILE A 1 86 ? 6.917 2.250 2.697 1.00 96.06 86 ILE A N 1
ATOM 695 C CA . ILE A 1 86 ? 7.596 1.648 1.541 1.00 96.06 86 ILE A CA 1
ATOM 696 C C . ILE A 1 86 ? 8.966 2.295 1.290 1.00 96.06 86 ILE A C 1
ATOM 698 O O . ILE A 1 86 ? 9.933 1.617 0.935 1.00 96.06 86 ILE A O 1
ATOM 702 N N . THR A 1 87 ? 9.072 3.613 1.460 1.00 95.44 87 THR A N 1
ATOM 703 C CA . THR A 1 87 ? 10.294 4.360 1.120 1.00 95.44 87 THR A CA 1
ATOM 704 C C . THR A 1 87 ? 11.255 4.531 2.281 1.00 95.44 87 THR A C 1
ATOM 706 O O . THR A 1 87 ? 12.369 5.004 2.057 1.00 95.44 87 THR A O 1
ATOM 709 N N . GLY A 1 88 ? 10.870 4.179 3.509 1.00 93.50 88 GLY A N 1
ATOM 710 C CA . GLY A 1 88 ? 11.614 4.520 4.721 1.00 93.50 88 GLY A CA 1
ATOM 711 C C . GLY A 1 88 ? 12.021 5.995 4.744 1.00 93.50 88 GLY A C 1
ATOM 712 O O . GLY A 1 88 ? 13.210 6.282 4.898 1.00 93.50 88 GLY A O 1
ATOM 713 N N . ASP A 1 89 ? 11.064 6.882 4.448 1.00 89.69 89 ASP A N 1
ATOM 714 C CA . ASP A 1 89 ? 11.199 8.351 4.392 1.00 89.69 89 ASP A CA 1
ATOM 715 C C . ASP A 1 89 ? 12.258 8.890 3.395 1.00 89.69 89 ASP A C 1
ATOM 717 O O . ASP A 1 89 ? 12.713 10.037 3.430 1.00 89.69 89 ASP A O 1
ATOM 721 N N . ARG A 1 90 ? 12.692 8.066 2.433 1.00 94.19 90 ARG A N 1
ATOM 722 C CA . ARG A 1 90 ? 13.577 8.520 1.348 1.00 94.19 90 ARG A CA 1
ATOM 723 C C . ARG A 1 90 ? 12.781 9.319 0.323 1.00 94.19 90 ARG A C 1
ATOM 725 O O . ARG A 1 90 ? 11.641 9.001 0.033 1.00 94.19 90 ARG A O 1
ATOM 732 N N . LYS A 1 91 ? 13.430 10.279 -0.347 1.00 92.56 91 LYS A N 1
ATOM 733 C CA . LYS A 1 91 ? 12.812 11.123 -1.400 1.00 92.56 91 LYS A CA 1
ATOM 734 C C . LYS A 1 91 ? 12.373 10.375 -2.669 1.00 92.56 91 LYS A C 1
ATOM 736 O O . LYS A 1 91 ? 11.681 10.950 -3.515 1.00 92.56 91 LYS A O 1
ATOM 741 N N . TYR A 1 92 ? 12.860 9.151 -2.849 1.00 94.75 92 TYR A N 1
ATOM 742 C CA . TYR A 1 92 ? 12.664 8.362 -4.055 1.00 94.75 92 TYR A CA 1
ATOM 743 C C . TYR A 1 92 ? 12.425 6.905 -3.698 1.00 94.75 92 TYR A C 1
ATOM 745 O O . TYR A 1 92 ? 13.094 6.367 -2.813 1.00 94.75 92 TYR A O 1
ATOM 753 N N . VAL A 1 93 ? 11.577 6.254 -4.486 1.00 96.94 93 VAL A N 1
ATOM 754 C CA . VAL A 1 93 ? 11.304 4.821 -4.370 1.00 96.94 93 VAL A CA 1
ATOM 755 C C . VAL A 1 93 ? 12.315 4.053 -5.207 1.00 96.94 93 VAL A C 1
ATOM 757 O O . VAL A 1 93 ? 12.561 4.397 -6.367 1.00 96.94 93 VAL A O 1
ATOM 760 N N . LYS A 1 94 ? 12.920 3.007 -4.654 1.00 95.62 94 LYS A N 1
ATOM 761 C CA . LYS A 1 94 ? 13.807 2.079 -5.368 1.00 95.62 94 LYS A CA 1
ATOM 762 C C . LYS A 1 94 ? 12.996 1.049 -6.168 1.00 95.62 94 LYS A C 1
ATOM 764 O O . LYS A 1 94 ? 11.839 0.797 -5.846 1.00 95.62 94 LYS A O 1
ATOM 769 N N . PRO A 1 95 ? 13.600 0.387 -7.172 1.00 96.75 95 PRO A N 1
ATOM 770 C CA . PRO A 1 95 ? 12.908 -0.647 -7.939 1.00 96.75 95 PRO A CA 1
ATOM 771 C C . PRO A 1 95 ? 12.353 -1.775 -7.061 1.00 96.75 95 PRO A C 1
ATOM 773 O O . PRO A 1 95 ? 11.200 -2.149 -7.219 1.00 96.75 95 PRO A O 1
ATOM 776 N N . MET A 1 96 ? 13.140 -2.274 -6.099 1.00 96.31 96 MET A N 1
ATOM 777 C CA . MET A 1 96 ? 12.687 -3.332 -5.187 1.00 96.31 96 MET A CA 1
ATOM 778 C C . MET A 1 96 ? 11.509 -2.880 -4.313 1.00 96.31 96 MET A C 1
ATOM 780 O O . MET A 1 96 ? 10.549 -3.622 -4.183 1.00 96.31 96 MET A O 1
ATOM 784 N N . GLU A 1 97 ? 11.547 -1.659 -3.777 1.00 97.12 97 GLU A N 1
ATOM 785 C CA . GLU A 1 97 ? 10.469 -1.101 -2.941 1.00 97.12 97 GLU A CA 1
ATOM 786 C C . GLU A 1 97 ? 9.152 -1.004 -3.726 1.00 97.12 97 GLU A C 1
ATOM 788 O O . GLU A 1 97 ? 8.093 -1.369 -3.225 1.00 97.12 97 GLU A O 1
ATOM 793 N N . PHE A 1 98 ? 9.220 -0.604 -5.001 1.00 97.81 98 PHE A N 1
ATOM 794 C CA . PHE A 1 98 ? 8.058 -0.619 -5.887 1.00 97.81 98 PHE A CA 1
ATOM 795 C C . PHE A 1 98 ? 7.512 -2.041 -6.099 1.00 97.81 98 PHE A C 1
ATOM 797 O O . PHE A 1 98 ? 6.307 -2.251 -6.012 1.00 97.81 98 PHE A O 1
ATOM 804 N N . ILE A 1 99 ? 8.377 -3.035 -6.337 1.00 97.88 99 ILE A N 1
ATOM 805 C CA . ILE A 1 99 ? 7.943 -4.433 -6.507 1.00 97.88 99 ILE A CA 1
ATOM 806 C C . ILE A 1 99 ? 7.388 -5.022 -5.199 1.00 97.88 99 ILE A C 1
ATOM 808 O O . ILE A 1 99 ? 6.429 -5.795 -5.229 1.00 97.88 99 ILE A O 1
ATOM 812 N N . GLN A 1 100 ? 7.941 -4.646 -4.047 1.00 96.38 100 GLN A N 1
ATOM 813 C CA . GLN A 1 100 ? 7.416 -5.028 -2.735 1.00 96.38 100 GLN A CA 1
ATOM 814 C C . GLN A 1 100 ? 6.022 -4.440 -2.511 1.00 96.38 100 GLN A C 1
ATOM 816 O O . GLN A 1 100 ? 5.119 -5.174 -2.124 1.00 96.38 100 GLN A O 1
ATOM 821 N N . PHE A 1 101 ? 5.803 -3.169 -2.860 1.00 97.38 101 PHE A N 1
ATOM 822 C CA . PHE A 1 101 ? 4.464 -2.581 -2.852 1.00 97.38 101 PHE A CA 1
ATOM 823 C C . PHE A 1 101 ? 3.494 -3.347 -3.761 1.00 97.38 101 PHE A C 1
ATOM 825 O O . PHE A 1 101 ? 2.404 -3.702 -3.320 1.00 97.38 101 PHE A O 1
ATOM 832 N N . MET A 1 102 ? 3.908 -3.688 -4.989 1.00 97.81 102 MET A N 1
ATOM 833 C CA . MET A 1 102 ? 3.100 -4.530 -5.882 1.00 97.81 102 MET A CA 1
ATOM 834 C C . MET A 1 102 ? 2.780 -5.889 -5.250 1.00 97.81 102 MET A C 1
ATOM 836 O O . MET A 1 102 ? 1.657 -6.365 -5.352 1.00 97.81 102 MET A O 1
ATOM 840 N N . THR A 1 103 ? 3.737 -6.502 -4.554 1.00 96.88 103 THR A N 1
ATOM 841 C CA . THR A 1 103 ? 3.524 -7.772 -3.840 1.00 96.88 103 THR A CA 1
ATOM 842 C C . THR A 1 103 ? 2.459 -7.631 -2.753 1.00 96.88 103 THR A C 1
ATOM 844 O O . THR A 1 103 ? 1.595 -8.495 -2.628 1.00 96.88 103 THR A O 1
ATOM 847 N N . ILE A 1 104 ? 2.491 -6.532 -1.995 1.00 96.00 104 ILE A N 1
ATOM 848 C CA . ILE A 1 104 ? 1.541 -6.247 -0.914 1.00 96.00 104 ILE A CA 1
ATOM 849 C C . ILE A 1 104 ? 0.125 -6.063 -1.465 1.00 96.00 104 ILE A C 1
ATOM 851 O O . ILE A 1 104 ? -0.800 -6.711 -0.989 1.00 96.00 104 ILE A O 1
ATOM 855 N N . ILE A 1 105 ? -0.069 -5.233 -2.492 1.00 95.62 105 ILE A N 1
ATOM 856 C CA . ILE A 1 105 ? -1.422 -4.953 -3.005 1.00 95.62 105 ILE A CA 1
ATOM 857 C C . ILE A 1 105 ? -2.020 -6.112 -3.813 1.00 95.62 105 ILE A C 1
ATOM 859 O O . ILE A 1 105 ? -3.239 -6.192 -3.962 1.00 95.62 105 ILE A O 1
ATOM 863 N N . MET A 1 106 ? -1.177 -7.007 -4.337 1.00 95.88 106 MET A N 1
ATOM 864 C CA . MET A 1 106 ? -1.616 -8.179 -5.097 1.00 95.88 106 MET A CA 1
ATOM 865 C C . MET A 1 106 ? -1.865 -9.410 -4.216 1.00 95.88 106 MET A C 1
ATOM 867 O O . MET A 1 106 ? -2.513 -10.355 -4.669 1.00 95.88 106 MET A O 1
ATOM 871 N N . THR A 1 107 ? -1.397 -9.410 -2.964 1.00 94.00 107 THR A N 1
ATOM 872 C CA . THR A 1 107 ? -1.518 -10.574 -2.082 1.00 94.00 107 THR A CA 1
ATOM 873 C C . THR A 1 107 ? -2.975 -10.903 -1.735 1.00 94.00 107 THR A C 1
ATOM 875 O O . THR A 1 107 ? -3.835 -10.029 -1.591 1.00 94.00 107 THR A O 1
ATOM 878 N N . ARG A 1 108 ? -3.258 -12.199 -1.582 1.00 91.94 108 ARG A N 1
ATOM 879 C CA . ARG A 1 108 ? -4.493 -12.723 -0.969 1.00 91.94 108 ARG A CA 1
ATOM 880 C C . ARG A 1 108 ? -4.243 -13.319 0.421 1.00 91.94 108 ARG A C 1
ATOM 882 O O . ARG A 1 108 ? -5.185 -13.762 1.065 1.00 91.94 108 ARG A O 1
ATOM 889 N N . ASP A 1 109 ? -2.989 -13.323 0.867 1.00 95.06 109 ASP A N 1
ATOM 890 C CA . ASP A 1 109 ? -2.580 -13.807 2.183 1.00 95.06 109 ASP A CA 1
ATOM 891 C C . ASP A 1 109 ? -3.041 -12.832 3.272 1.00 95.06 109 ASP A C 1
ATOM 893 O O . ASP A 1 109 ? -2.551 -11.703 3.347 1.00 95.06 109 ASP A O 1
ATOM 897 N N . ILE A 1 110 ? -3.998 -13.271 4.090 1.00 95.94 110 ILE A N 1
ATOM 898 C CA . ILE A 1 110 ? -4.602 -12.444 5.135 1.00 95.94 110 ILE A CA 1
ATOM 899 C C . ILE A 1 110 ? -3.591 -12.034 6.208 1.00 95.94 110 ILE A C 1
ATOM 901 O O . ILE A 1 110 ? -3.685 -10.914 6.699 1.00 95.94 110 ILE A O 1
ATOM 905 N N . GLU A 1 111 ? -2.596 -12.868 6.526 1.00 96.50 111 GLU A N 1
ATOM 906 C CA . GLU A 1 111 ? -1.600 -12.550 7.556 1.00 96.50 111 GLU A CA 1
ATOM 907 C C . GLU A 1 111 ? -0.735 -11.372 7.114 1.00 96.50 111 GLU A C 1
ATOM 909 O O . GLU A 1 111 ? -0.636 -10.367 7.816 1.00 96.50 111 GLU A O 1
ATOM 914 N N . ARG A 1 112 ? -0.232 -11.422 5.877 1.00 96.69 112 ARG A N 1
ATOM 915 C CA . ARG A 1 112 ? 0.520 -10.305 5.282 1.00 96.69 112 ARG A CA 1
ATOM 916 C C . ARG A 1 112 ? -0.315 -9.039 5.147 1.00 96.69 112 ARG A C 1
ATOM 918 O O . ARG A 1 112 ? 0.214 -7.934 5.273 1.00 96.69 112 ARG A O 1
ATOM 925 N N . LYS A 1 113 ? -1.612 -9.181 4.853 1.00 97.81 113 LYS A N 1
ATOM 926 C CA . LYS A 1 113 ? -2.517 -8.028 4.803 1.00 97.81 113 LYS A CA 1
ATOM 927 C C . LYS A 1 113 ? -2.687 -7.404 6.188 1.00 97.81 113 LYS A C 1
ATOM 929 O O . LYS A 1 113 ? -2.635 -6.184 6.281 1.00 97.81 113 LYS A O 1
ATOM 934 N N . MET A 1 114 ? -2.865 -8.212 7.234 1.00 98.31 114 MET A N 1
ATOM 935 C CA . MET A 1 114 ? -2.988 -7.727 8.611 1.00 98.31 114 MET A CA 1
ATOM 936 C C . MET A 1 114 ? -1.726 -6.991 9.057 1.00 98.31 114 MET A C 1
ATOM 938 O O . MET A 1 114 ? -1.827 -5.868 9.536 1.00 98.31 114 MET A O 1
ATOM 942 N N . GLU A 1 115 ? -0.543 -7.576 8.843 1.00 97.56 115 GLU A N 1
ATOM 943 C CA . GLU A 1 115 ? 0.737 -6.935 9.176 1.00 97.56 115 GLU A CA 1
ATOM 944 C C . GLU A 1 115 ? 0.858 -5.558 8.514 1.00 97.56 115 GLU A C 1
ATOM 946 O O . GLU A 1 115 ? 1.150 -4.55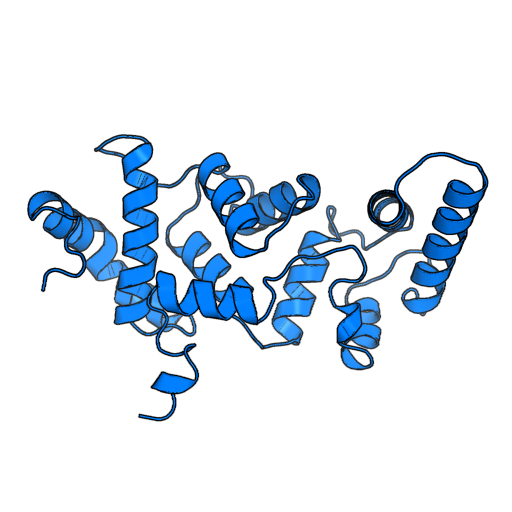8 9.169 1.00 97.56 115 GLU A O 1
ATOM 951 N N . PHE A 1 116 ? 0.586 -5.485 7.208 1.00 97.69 116 PHE A N 1
ATOM 952 C CA . PHE A 1 116 ? 0.685 -4.226 6.480 1.00 97.69 116 PHE A CA 1
ATOM 953 C C . PHE A 1 116 ? -0.377 -3.207 6.902 1.00 97.69 116 PHE A C 1
ATOM 955 O O . PHE A 1 116 ? -0.048 -2.036 7.072 1.00 97.69 116 PHE A O 1
ATOM 962 N N . ALA A 1 117 ? -1.628 -3.633 7.094 1.00 97.81 117 ALA A N 1
ATOM 963 C CA . ALA A 1 117 ? -2.695 -2.748 7.547 1.00 97.81 117 ALA A CA 1
ATOM 964 C C . ALA A 1 117 ? -2.381 -2.144 8.915 1.00 97.81 117 ALA A C 1
ATOM 966 O O . ALA A 1 117 ? -2.469 -0.929 9.090 1.00 97.81 117 ALA A O 1
ATOM 967 N N . TYR A 1 118 ? -1.936 -2.981 9.851 1.00 98.25 118 TYR A N 1
ATOM 968 C CA . TYR A 1 118 ? -1.569 -2.540 11.185 1.00 98.25 118 TYR A CA 1
ATOM 969 C C . TYR A 1 118 ? -0.413 -1.535 11.151 1.00 98.25 118 TYR A C 1
ATOM 971 O O . TYR A 1 118 ? -0.536 -0.472 11.747 1.00 98.25 118 TYR A O 1
ATOM 979 N N . MET A 1 119 ? 0.650 -1.789 10.375 1.00 96.88 119 MET A N 1
ATOM 980 C CA . MET A 1 119 ? 1.753 -0.827 10.207 1.00 96.88 119 MET A CA 1
ATOM 981 C C . MET A 1 119 ? 1.297 0.525 9.633 1.00 96.88 119 MET A C 1
ATOM 983 O O . MET A 1 119 ? 1.880 1.560 9.945 1.00 96.88 119 MET A O 1
ATOM 987 N N . VAL A 1 120 ? 0.275 0.543 8.770 1.00 96.81 120 VAL A N 1
ATOM 988 C CA . VAL A 1 120 ? -0.298 1.796 8.244 1.00 96.81 120 VAL A CA 1
ATOM 989 C C . VAL A 1 120 ? -1.106 2.526 9.319 1.00 96.81 120 VAL A C 1
ATOM 991 O O . VAL A 1 120 ? -1.095 3.759 9.361 1.00 96.81 120 VAL A O 1
ATOM 994 N N . TYR A 1 121 ? -1.811 1.804 10.187 1.00 96.69 121 TYR A N 1
ATOM 995 C CA . TYR A 1 121 ? -2.608 2.403 11.256 1.00 96.69 121 TYR A CA 1
ATOM 996 C C . TYR A 1 121 ? -1.755 2.885 12.435 1.00 96.69 121 TYR A C 1
ATOM 998 O O . TYR A 1 121 ? -1.898 4.044 12.834 1.00 96.69 121 TYR A O 1
ATOM 1006 N N . ASP A 1 122 ? -0.843 2.050 12.935 1.00 95.06 122 ASP A N 1
ATOM 1007 C CA . ASP A 1 122 ? 0.064 2.343 14.046 1.00 95.06 122 ASP A CA 1
ATOM 1008 C C . ASP A 1 122 ? 1.229 3.231 13.594 1.00 95.06 122 ASP A C 1
ATOM 1010 O O . ASP A 1 122 ? 2.355 2.803 13.340 1.00 95.06 122 ASP A O 1
ATOM 1014 N N . LYS A 1 123 ? 0.929 4.523 13.473 1.00 81.44 123 LYS A N 1
ATOM 1015 C CA . LYS A 1 123 ? 1.855 5.534 12.956 1.00 81.44 123 LYS A CA 1
ATOM 1016 C C . LYS A 1 123 ? 3.161 5.638 13.755 1.00 81.44 123 LYS A C 1
ATOM 1018 O O . LYS A 1 123 ? 4.161 6.091 13.198 1.00 81.44 123 LYS A O 1
ATOM 1023 N N . PHE A 1 124 ? 3.139 5.307 15.045 1.00 87.19 124 PHE A N 1
ATOM 1024 C CA . PHE A 1 124 ? 4.240 5.589 15.966 1.00 87.19 124 PHE A CA 1
ATOM 1025 C C . PHE A 1 124 ? 4.872 4.338 16.577 1.00 87.19 124 PHE A C 1
ATOM 1027 O O . PHE A 1 124 ? 5.798 4.499 17.368 1.00 87.19 124 PHE A O 1
ATOM 1034 N N . ASP A 1 125 ? 4.423 3.139 16.190 1.00 91.56 125 ASP A N 1
ATOM 1035 C CA . ASP A 1 125 ? 4.854 1.865 16.785 1.00 91.56 125 ASP A CA 1
ATOM 1036 C C . ASP A 1 125 ? 4.586 1.838 18.304 1.00 91.56 125 ASP A C 1
ATOM 1038 O O . ASP A 1 125 ? 5.400 1.389 19.111 1.00 91.56 125 ASP A O 1
ATOM 1042 N N . LEU A 1 126 ? 3.454 2.430 18.700 1.00 94.06 126 LEU A N 1
ATOM 1043 C CA . LEU A 1 126 ? 2.997 2.547 20.092 1.00 94.06 126 LEU A CA 1
ATOM 1044 C C . LEU A 1 126 ? 1.628 1.888 20.300 1.00 94.06 126 LEU A C 1
ATOM 1046 O O . LEU A 1 126 ? 1.051 2.021 21.377 1.00 94.06 126 LEU A O 1
ATOM 1050 N N . GLY A 1 127 ? 1.112 1.206 19.280 1.00 96.38 127 GLY A N 1
ATOM 1051 C CA . GLY A 1 127 ? -0.231 0.657 19.246 1.00 96.38 127 GLY A CA 1
ATOM 1052 C C . GLY A 1 127 ? -1.296 1.643 18.771 1.00 96.38 127 GLY A C 1
ATOM 1053 O O . GLY A 1 127 ? -1.108 2.864 18.712 1.00 96.38 127 GLY A O 1
ATOM 1054 N N . ILE A 1 128 ? -2.452 1.094 18.400 1.00 97.94 128 ILE A N 1
ATOM 1055 C CA . ILE A 1 128 ? -3.592 1.874 17.920 1.00 97.94 128 ILE A CA 1
ATOM 1056 C C . ILE A 1 128 ? -4.375 2.375 19.136 1.00 97.94 128 ILE A C 1
ATOM 1058 O O . ILE A 1 128 ? -5.178 1.659 19.730 1.00 97.94 128 ILE A O 1
ATOM 1062 N N . ASN A 1 129 ? -4.133 3.628 19.506 1.00 96.88 129 ASN A N 1
ATOM 1063 C CA . ASN A 1 129 ? -4.803 4.276 20.628 1.00 96.88 129 ASN A CA 1
ATOM 1064 C C . ASN A 1 129 ? -6.107 4.982 20.210 1.00 96.88 129 ASN A C 1
ATOM 1066 O O . ASN A 1 129 ? -6.428 5.145 19.027 1.00 96.88 129 ASN A O 1
ATOM 1070 N N . ARG A 1 130 ? -6.833 5.493 21.208 1.00 96.88 130 ARG A N 1
ATOM 1071 C CA . ARG A 1 130 ? -8.081 6.243 21.013 1.00 96.88 130 ARG A CA 1
ATOM 1072 C C . ARG A 1 130 ? -7.965 7.436 20.060 1.00 96.88 130 ARG A C 1
ATOM 1074 O O . ARG A 1 130 ? -8.910 7.704 19.331 1.00 96.88 130 ARG A O 1
ATOM 1081 N N . GLU A 1 131 ? -6.842 8.154 20.045 1.00 96.00 131 GLU A N 1
ATOM 1082 C CA . GLU A 1 131 ? -6.648 9.296 19.139 1.00 96.00 131 GLU A CA 1
ATOM 1083 C C . GLU A 1 131 ? -6.620 8.842 17.673 1.00 96.00 131 GLU A C 1
ATOM 1085 O O . GLU A 1 131 ? -7.279 9.442 16.823 1.00 96.00 131 GLU A O 1
ATOM 1090 N N . ILE A 1 132 ? -5.912 7.746 17.377 1.00 96.19 132 ILE A N 1
ATOM 1091 C CA . ILE A 1 132 ? -5.868 7.153 16.034 1.00 96.19 132 ILE A CA 1
ATOM 1092 C C . ILE A 1 132 ? -7.273 6.716 15.597 1.00 96.19 132 ILE A C 1
ATOM 1094 O O . ILE A 1 132 ? -7.670 6.997 14.464 1.00 96.19 132 ILE A O 1
ATOM 1098 N N . ILE A 1 133 ? -8.032 6.081 16.496 1.00 97.06 133 ILE A N 1
ATOM 1099 C CA . ILE A 1 133 ? -9.406 5.636 16.221 1.00 97.06 133 ILE A CA 1
ATOM 1100 C C . ILE A 1 133 ? -10.317 6.840 15.957 1.00 97.06 133 ILE A C 1
ATOM 1102 O O . ILE A 1 133 ? -10.994 6.866 14.932 1.00 97.06 133 ILE A O 1
ATOM 1106 N N . SER A 1 134 ? -10.298 7.860 16.820 1.00 96.06 134 SER A N 1
ATOM 1107 C CA . SER A 1 134 ? -11.103 9.078 16.649 1.00 96.06 134 SER A CA 1
ATOM 1108 C C . SER A 1 134 ? -10.835 9.758 15.306 1.00 96.06 134 SER A C 1
ATOM 1110 O O . SER A 1 134 ? -11.776 10.045 14.569 1.00 96.06 134 SER A O 1
ATOM 1112 N N . ASN A 1 135 ? -9.562 9.925 14.934 1.00 94.50 135 ASN A N 1
ATOM 1113 C CA . ASN A 1 135 ? -9.173 10.539 13.660 1.00 94.50 135 ASN A CA 1
ATOM 1114 C C . ASN A 1 135 ? -9.673 9.749 12.437 1.00 94.50 135 ASN A C 1
ATOM 1116 O O . ASN A 1 135 ? -9.971 10.334 11.395 1.00 94.50 135 ASN A O 1
ATOM 1120 N N . ALA A 1 136 ? -9.741 8.418 12.527 1.00 94.88 136 ALA A N 1
ATOM 1121 C CA . ALA A 1 136 ? -10.309 7.590 11.466 1.00 94.88 136 ALA A CA 1
ATOM 1122 C C . ALA A 1 136 ? -11.841 7.711 11.420 1.00 94.88 136 ALA A C 1
ATOM 1124 O O . ALA A 1 136 ? -12.415 7.911 10.350 1.00 94.88 136 ALA A O 1
ATOM 1125 N N . VAL A 1 137 ? -12.495 7.651 12.582 1.00 96.00 137 VAL A N 1
ATOM 1126 C CA . VAL A 1 137 ? -13.956 7.714 12.718 1.00 96.00 137 VAL A CA 1
ATOM 1127 C C . VAL A 1 137 ? -14.525 9.053 12.245 1.00 96.00 137 VAL A C 1
ATOM 1129 O O . VAL A 1 137 ? -15.581 9.071 11.612 1.00 96.00 137 VAL A O 1
ATOM 1132 N N . GLU A 1 138 ? -13.818 10.166 12.450 1.00 94.12 138 GLU A N 1
ATOM 1133 C CA . GLU A 1 138 ? -14.204 11.472 11.894 1.00 94.12 138 GLU A CA 1
ATOM 1134 C C . GLU A 1 138 ? -14.432 11.421 10.375 1.00 94.12 138 GLU A C 1
ATOM 1136 O O . GLU A 1 138 ? -15.351 12.058 9.861 1.00 94.12 138 GLU A O 1
ATOM 1141 N N . LYS A 1 139 ? -13.647 10.606 9.659 1.00 91.44 139 LYS A N 1
ATOM 1142 C CA . LYS A 1 139 ? -13.724 10.453 8.198 1.00 91.44 139 LYS A CA 1
ATOM 1143 C C . LYS A 1 139 ? -14.893 9.566 7.753 1.00 91.44 139 LYS A C 1
ATOM 1145 O O . LYS A 1 139 ? -15.261 9.604 6.580 1.00 91.44 139 LYS A O 1
ATOM 1150 N N . PHE A 1 140 ? -15.480 8.771 8.652 1.00 91.94 140 PHE A N 1
ATOM 1151 C CA . PHE A 1 140 ? -16.603 7.875 8.340 1.00 91.94 140 PHE A CA 1
ATOM 1152 C C . PHE A 1 140 ? -17.947 8.600 8.311 1.00 91.94 140 PHE A C 1
ATOM 1154 O O . PHE A 1 140 ? -18.834 8.225 7.543 1.00 91.94 140 PHE A O 1
ATOM 1161 N N . PHE A 1 141 ? -18.091 9.644 9.127 1.00 92.12 141 PHE A N 1
ATOM 1162 C CA . PHE A 1 141 ? -19.335 10.389 9.281 1.00 92.12 141 PHE A CA 1
ATOM 1163 C C . PHE A 1 141 ? -19.153 11.819 8.764 1.00 92.12 141 PHE A C 1
ATOM 1165 O O . PHE A 1 141 ? -18.444 12.596 9.400 1.00 92.12 141 PHE A O 1
ATOM 1172 N N . PRO A 1 142 ? -19.755 12.206 7.628 1.00 88.69 142 PRO A N 1
ATOM 1173 C CA . PRO A 1 142 ? -19.701 13.586 7.158 1.00 88.69 142 PRO A CA 1
ATOM 1174 C C . PRO A 1 142 ? -20.634 14.490 7.982 1.00 88.69 142 PRO A C 1
ATOM 1176 O O . PRO A 1 142 ? -21.743 14.084 8.315 1.00 88.69 142 PRO A O 1
ATOM 1179 N N . GLY A 1 143 ? -20.225 15.737 8.230 1.00 91.81 143 GLY A N 1
ATOM 1180 C CA . GLY A 1 143 ? -21.018 16.728 8.976 1.00 91.81 143 GLY A CA 1
ATOM 1181 C C . GLY A 1 143 ? -20.513 16.962 10.401 1.00 91.81 143 GLY A C 1
ATOM 1182 O O . GLY A 1 143 ? -19.608 16.267 10.847 1.00 91.81 143 GLY A O 1
ATOM 1183 N N . ASP A 1 144 ? -21.080 17.959 11.083 1.00 93.19 144 ASP A N 1
ATOM 1184 C CA . ASP A 1 144 ? -20.642 18.415 12.416 1.00 93.19 144 ASP A CA 1
ATOM 1185 C C . ASP A 1 144 ? -21.830 18.803 13.322 1.00 93.19 144 ASP A C 1
ATOM 1187 O O . ASP A 1 144 ? -21.708 19.676 14.180 1.00 93.19 144 ASP A O 1
ATOM 1191 N N . ASP A 1 145 ? -23.008 18.215 13.098 1.00 96.19 145 ASP A N 1
ATOM 1192 C CA . ASP A 1 145 ? -24.130 18.372 14.028 1.00 96.19 145 ASP A CA 1
ATOM 1193 C C . ASP A 1 145 ? -23.974 17.459 15.257 1.00 96.19 145 ASP A C 1
ATOM 1195 O O . ASP A 1 145 ? -23.171 16.523 15.266 1.00 96.19 145 ASP A O 1
ATOM 1199 N N . ASP A 1 146 ? -24.727 17.761 16.317 1.00 96.25 146 ASP A N 1
ATOM 1200 C CA . ASP A 1 146 ? -24.616 17.055 17.599 1.00 96.25 146 ASP A CA 1
ATOM 1201 C C . ASP A 1 146 ? -24.887 15.543 17.455 1.00 96.25 146 ASP A C 1
ATOM 1203 O O . ASP A 1 146 ? -24.226 14.739 18.107 1.00 96.25 146 ASP A O 1
ATOM 1207 N N . GLU A 1 147 ? -25.789 15.143 16.550 1.00 96.38 147 GLU A N 1
ATOM 1208 C CA . GLU A 1 147 ? -26.098 13.732 16.274 1.00 96.38 147 GLU A CA 1
ATOM 1209 C C . GLU A 1 147 ? -24.897 13.013 15.637 1.00 96.38 147 GLU A C 1
ATOM 1211 O O . GLU A 1 147 ? -24.532 11.911 16.052 1.00 96.38 147 GLU A O 1
ATOM 1216 N N . VAL A 1 148 ? -24.221 13.644 14.671 1.00 96.81 148 VAL A N 1
ATOM 1217 C CA . VAL A 1 148 ? -22.983 13.119 14.077 1.00 96.81 148 VAL A CA 1
ATOM 1218 C C . VAL A 1 148 ? -21.864 13.013 15.110 1.00 96.81 148 VAL A C 1
ATOM 1220 O O . VAL A 1 148 ? -21.120 12.028 15.101 1.00 96.81 148 VAL A O 1
ATOM 1223 N N . LEU A 1 149 ? -21.736 13.985 16.013 1.00 96.31 149 LEU A N 1
ATOM 1224 C CA . LEU A 1 149 ? -20.736 13.938 17.081 1.00 96.31 149 LEU A CA 1
ATOM 1225 C C . LEU A 1 149 ? -20.993 12.778 18.053 1.00 96.31 149 LEU A C 1
ATOM 1227 O O . LEU A 1 149 ? -20.050 12.063 18.394 1.00 96.31 149 LEU A O 1
ATOM 1231 N N . GLU A 1 150 ? -22.247 12.541 18.442 1.00 97.12 150 GLU A N 1
ATOM 1232 C CA . GLU A 1 150 ? -22.631 11.382 19.259 1.00 97.12 150 GLU A CA 1
ATOM 1233 C C . GLU A 1 150 ? -22.345 10.059 18.531 1.00 97.12 150 GLU A C 1
ATOM 1235 O O . GLU A 1 150 ? -21.688 9.184 19.093 1.00 97.12 150 GLU A O 1
ATOM 1240 N N . MET A 1 151 ? -22.705 9.939 17.245 1.00 97.56 151 MET A N 1
ATOM 1241 C CA . MET A 1 151 ? -22.401 8.746 16.440 1.00 97.56 151 MET A CA 1
ATOM 1242 C C . MET A 1 151 ? -20.896 8.460 16.337 1.00 97.56 151 MET A C 1
ATOM 1244 O O . MET A 1 151 ? -20.478 7.299 16.379 1.00 97.56 151 MET A O 1
ATOM 1248 N N . ARG A 1 152 ? -20.063 9.502 16.209 1.00 97.88 152 ARG A N 1
ATOM 1249 C CA . ARG A 1 152 ? -18.599 9.360 16.211 1.00 97.88 152 ARG A CA 1
ATOM 1250 C C . ARG A 1 152 ? -18.103 8.840 17.563 1.00 97.88 152 ARG A C 1
ATOM 1252 O O . ARG A 1 152 ? -17.295 7.915 17.586 1.00 97.88 152 ARG A O 1
ATOM 1259 N N . LEU A 1 153 ? -18.587 9.396 18.675 1.00 97.38 153 LEU A N 1
ATOM 1260 C CA . LEU A 1 153 ? -18.208 8.947 20.020 1.00 97.38 153 LEU A CA 1
ATOM 1261 C C . LEU A 1 153 ? -18.600 7.484 20.257 1.00 97.38 153 LEU A C 1
ATOM 1263 O O . LEU A 1 153 ? -17.751 6.694 20.673 1.00 97.38 153 LEU A O 1
ATOM 1267 N N . ASP A 1 154 ? -19.830 7.108 19.912 1.00 97.94 154 ASP A N 1
ATOM 1268 C CA . ASP A 1 154 ? -20.320 5.734 20.040 1.00 97.94 154 ASP A CA 1
ATOM 1269 C C . ASP A 1 154 ? -19.506 4.754 19.185 1.00 97.94 154 ASP A C 1
ATOM 1271 O O . ASP A 1 154 ? -19.172 3.657 19.637 1.00 97.94 154 ASP A O 1
ATOM 1275 N N . MET A 1 155 ? -19.129 5.150 17.964 1.00 97.94 155 MET A N 1
ATOM 1276 C CA . MET A 1 155 ? -18.277 4.332 17.099 1.00 97.94 155 MET A CA 1
ATOM 1277 C C . MET A 1 155 ? -16.870 4.149 17.685 1.00 97.94 155 MET A C 1
ATOM 1279 O O . MET A 1 155 ? -16.332 3.044 17.629 1.00 97.94 155 MET A O 1
ATOM 1283 N N . VAL A 1 156 ? -16.272 5.195 18.266 1.00 98.12 156 VAL A N 1
ATOM 1284 C CA . VAL A 1 156 ? -14.962 5.086 18.932 1.00 98.12 156 VAL A CA 1
ATOM 1285 C C . VAL A 1 156 ? -15.030 4.097 20.095 1.00 98.12 156 VAL A C 1
ATOM 1287 O O . VAL A 1 156 ? -14.191 3.200 20.168 1.00 98.12 156 VAL A O 1
ATOM 1290 N N . GLU A 1 157 ? -16.036 4.211 20.967 1.00 97.88 157 GLU A N 1
ATOM 1291 C CA . GLU A 1 157 ? -16.208 3.277 22.089 1.00 97.88 157 GLU A CA 1
ATOM 1292 C C . GLU A 1 157 ? -16.459 1.848 21.612 1.00 97.88 157 GLU A C 1
ATOM 1294 O O . GLU A 1 157 ? -15.892 0.899 22.153 1.00 97.88 157 GLU A O 1
ATOM 1299 N N . PHE A 1 158 ? -17.274 1.682 20.568 1.00 97.56 158 PHE A N 1
ATOM 1300 C CA . PHE A 1 158 ? -17.541 0.376 19.980 1.00 97.56 158 PHE A CA 1
ATOM 1301 C C . PHE A 1 158 ? -16.266 -0.281 19.444 1.00 97.56 158 PHE A C 1
ATOM 1303 O O . PHE A 1 158 ? -16.048 -1.468 19.684 1.00 97.56 158 PHE A O 1
ATOM 1310 N N . LEU A 1 159 ? -15.421 0.469 18.730 1.00 97.94 159 LEU A N 1
ATOM 1311 C CA . LEU A 1 159 ? -14.173 -0.055 18.178 1.00 97.94 159 LEU A CA 1
ATOM 1312 C C . LEU A 1 159 ? -13.166 -0.418 19.272 1.00 97.94 159 LEU A C 1
ATOM 1314 O O . LEU A 1 159 ? -12.553 -1.476 19.170 1.00 97.94 159 LEU A O 1
ATOM 1318 N N . ILE A 1 160 ? -13.042 0.395 20.325 1.00 97.62 160 ILE A N 1
ATOM 1319 C CA . ILE A 1 160 ? -12.203 0.057 21.484 1.00 97.62 160 ILE A CA 1
ATOM 1320 C C . ILE A 1 160 ? -12.729 -1.223 22.131 1.00 97.62 160 ILE A C 1
ATOM 1322 O O . ILE A 1 160 ? -12.017 -2.214 22.166 1.00 97.62 160 ILE A O 1
ATOM 1326 N N . LEU A 1 161 ? -14.010 -1.272 22.513 1.00 97.62 161 LEU A N 1
ATOM 1327 C CA . LEU A 1 161 ? -14.615 -2.459 23.129 1.00 97.62 161 LEU A CA 1
ATOM 1328 C C . LEU A 1 161 ? -14.464 -3.729 22.273 1.00 97.62 161 LEU A C 1
ATOM 1330 O O . LEU A 1 161 ? -14.465 -4.844 22.794 1.00 97.62 161 LEU A O 1
ATOM 1334 N N . LYS A 1 162 ? -14.405 -3.572 20.947 1.00 97.94 162 LYS A N 1
ATOM 1335 C CA . LYS A 1 162 ? -14.303 -4.682 20.004 1.00 97.94 162 LYS A CA 1
ATOM 1336 C C . LYS A 1 162 ? -12.895 -5.267 19.904 1.00 97.94 162 LYS A C 1
ATOM 1338 O O . LYS A 1 162 ? -12.791 -6.465 19.639 1.00 97.94 162 LYS A O 1
ATOM 1343 N N . PHE A 1 163 ? -11.870 -4.429 20.015 1.00 98.25 163 PHE A N 1
ATOM 1344 C CA . PHE A 1 163 ? -10.491 -4.773 19.678 1.00 98.25 163 PHE A CA 1
ATOM 1345 C C . PHE A 1 163 ? -9.518 -4.714 20.852 1.00 98.25 163 PHE A C 1
ATOM 1347 O O . PHE A 1 163 ? -8.536 -5.431 20.803 1.00 98.25 163 PHE A O 1
ATOM 1354 N N . ASP A 1 164 ? -9.764 -3.879 21.856 1.00 97.75 164 ASP A N 1
ATOM 1355 C CA . ASP A 1 164 ? -8.967 -3.781 23.082 1.00 97.75 164 ASP A CA 1
ATOM 1356 C C . ASP A 1 164 ? -9.464 -4.867 24.054 1.00 97.75 164 ASP A C 1
ATOM 1358 O O . ASP A 1 164 ? -10.472 -4.700 24.751 1.00 97.75 164 ASP A O 1
ATOM 1362 N N . GLU A 1 165 ? -8.843 -6.049 23.986 1.00 95.12 165 GLU A N 1
ATOM 1363 C CA . GLU A 1 165 ? -9.297 -7.248 24.699 1.00 95.12 165 GLU A CA 1
ATOM 1364 C C . GLU A 1 165 ? -8.954 -7.172 26.195 1.00 95.12 165 GLU A C 1
ATOM 1366 O O . GLU A 1 165 ? -9.684 -7.743 27.018 1.00 95.12 165 GLU A O 1
ATOM 1371 N N . ASP A 1 166 ? -7.874 -6.469 26.558 1.00 96.62 166 ASP A N 1
ATOM 1372 C CA . ASP A 1 166 ? -7.408 -6.324 27.941 1.00 96.62 166 ASP A CA 1
ATOM 1373 C C . ASP A 1 166 ? -7.788 -4.992 28.621 1.00 96.62 166 ASP A C 1
ATOM 1375 O O . ASP A 1 166 ? -7.667 -4.880 29.848 1.00 96.62 166 ASP A O 1
ATOM 1379 N N . GLN A 1 167 ? -8.386 -4.064 27.867 1.00 95.38 167 GLN A N 1
ATOM 1380 C CA . GLN A 1 167 ? -8.916 -2.775 28.321 1.00 95.38 167 GLN A CA 1
ATOM 1381 C C . GLN A 1 167 ? -7.837 -1.804 28.813 1.00 95.38 167 GLN A C 1
ATOM 1383 O O . GLN A 1 167 ? -8.086 -1.010 29.732 1.00 95.38 167 GLN A O 1
ATOM 1388 N N . ASP A 1 168 ? -6.640 -1.851 28.228 1.00 95.81 168 ASP A N 1
ATOM 1389 C CA . ASP A 1 168 ? -5.544 -0.937 28.556 1.00 95.81 168 ASP A CA 1
ATOM 1390 C C . ASP A 1 168 ? -5.588 0.396 27.774 1.00 95.81 168 ASP A C 1
ATOM 1392 O O . ASP A 1 168 ? -4.870 1.349 28.106 1.00 95.81 168 ASP A O 1
ATOM 1396 N N . GLY A 1 169 ? -6.499 0.509 26.801 1.00 93.75 169 GLY A N 1
ATOM 1397 C CA . GLY A 1 169 ? -6.706 1.684 25.958 1.00 93.75 169 GLY A CA 1
ATOM 1398 C C . GLY A 1 169 ? -5.857 1.715 24.683 1.00 93.75 169 GLY A C 1
ATOM 1399 O O . GLY A 1 169 ? -5.874 2.737 23.977 1.00 93.75 169 GLY A O 1
ATOM 1400 N N . VAL A 1 170 ? -5.116 0.646 24.381 1.00 96.94 170 VAL A N 1
ATOM 1401 C CA . VAL A 1 170 ? -4.234 0.518 23.221 1.00 96.94 170 VAL A CA 1
ATOM 1402 C C . VAL A 1 170 ? -4.459 -0.827 22.534 1.00 96.94 170 VAL A C 1
ATOM 1404 O O . VAL A 1 170 ? -4.111 -1.874 23.047 1.00 96.94 170 VAL A O 1
ATOM 1407 N N . ILE A 1 171 ? -4.929 -0.798 21.287 1.00 98.44 171 ILE A N 1
ATOM 1408 C CA . ILE A 1 171 ? -5.062 -2.025 20.496 1.00 98.44 171 ILE A CA 1
ATOM 1409 C C . ILE A 1 171 ? -3.686 -2.414 19.950 1.00 98.44 171 ILE A C 1
ATOM 1411 O O . ILE A 1 171 ? -3.104 -1.696 19.125 1.00 98.44 171 ILE A O 1
ATOM 1415 N N . THR A 1 172 ? -3.189 -3.570 20.372 1.00 98.31 172 THR A N 1
ATOM 1416 C CA . THR A 1 172 ? -1.948 -4.182 19.890 1.00 98.31 172 THR A CA 1
ATOM 1417 C C . THR A 1 172 ? -2.149 -4.955 18.581 1.00 98.31 172 THR A C 1
ATOM 1419 O O . THR A 1 172 ? -3.270 -5.261 18.162 1.00 98.31 172 THR A O 1
ATOM 1422 N N . PHE A 1 173 ? -1.047 -5.333 17.915 1.00 98.31 173 PHE A N 1
ATOM 1423 C CA . PHE A 1 173 ? -1.125 -6.164 16.709 1.00 98.31 173 PHE A CA 1
ATOM 1424 C C . PHE A 1 173 ? -1.760 -7.527 16.987 1.00 98.31 173 PHE A C 1
ATOM 1426 O O . PHE A 1 173 ? -2.520 -8.014 16.154 1.00 98.31 173 PHE A O 1
ATOM 1433 N N . GLU A 1 174 ? -1.468 -8.143 18.135 1.00 98.31 174 GLU A N 1
ATOM 1434 C CA . GLU A 1 174 ? -1.995 -9.470 18.463 1.00 98.31 174 GLU A CA 1
ATOM 1435 C C . GLU A 1 174 ? -3.504 -9.438 18.716 1.00 98.31 174 GLU A C 1
ATOM 1437 O O . GLU A 1 174 ? -4.208 -10.333 18.251 1.00 98.31 174 GLU A O 1
ATOM 1442 N N . GLU A 1 175 ? -4.027 -8.389 19.350 1.00 98.50 175 GLU A N 1
ATOM 1443 C CA . GLU A 1 175 ? -5.473 -8.226 19.539 1.00 98.50 175 GLU A CA 1
ATOM 1444 C C . GLU A 1 175 ? -6.185 -7.907 18.221 1.00 98.50 175 GLU A C 1
ATOM 1446 O O . GLU A 1 175 ? -7.166 -8.560 17.854 1.00 98.50 175 GLU A O 1
ATOM 1451 N N . TYR A 1 176 ? -5.637 -6.976 17.431 1.00 98.62 176 TYR A N 1
ATOM 1452 C CA . TYR A 1 176 ? -6.118 -6.710 16.075 1.00 98.62 176 TYR A CA 1
ATOM 1453 C C . TYR A 1 176 ? -6.162 -7.994 15.233 1.00 98.62 176 TYR A C 1
ATOM 1455 O O . TYR A 1 176 ? -7.184 -8.316 14.620 1.00 98.62 176 TYR A O 1
ATOM 1463 N N . LYS A 1 177 ? -5.075 -8.767 15.243 1.00 98.44 177 LYS A N 1
ATOM 1464 C CA . LYS A 1 177 ? -4.961 -10.046 14.541 1.00 98.44 177 LYS A CA 1
ATOM 1465 C C . LYS A 1 177 ? -5.965 -11.068 15.067 1.00 98.44 177 LYS A C 1
ATOM 1467 O O . LYS A 1 177 ? -6.613 -11.726 14.254 1.00 98.44 177 LYS A O 1
ATOM 1472 N N . SER A 1 178 ? -6.115 -11.196 16.387 1.00 98.00 178 SER A N 1
ATOM 1473 C CA . SER A 1 178 ? -7.105 -12.070 17.031 1.00 98.00 178 SER A CA 1
ATOM 1474 C C . SER A 1 178 ? -8.496 -11.794 16.464 1.00 98.00 178 SER A C 1
ATOM 1476 O O . SER A 1 178 ? -9.144 -12.696 15.923 1.00 98.00 178 SER A O 1
ATOM 1478 N N . VAL A 1 179 ? -8.922 -10.530 16.463 1.00 98.25 179 VAL A N 1
ATOM 1479 C CA . VAL A 1 179 ? -10.242 -10.128 15.967 1.00 98.25 179 VAL A CA 1
ATOM 1480 C C . VAL A 1 179 ? -10.387 -10.358 14.462 1.00 98.25 179 VAL A C 1
ATOM 1482 O O . VAL A 1 179 ? -11.376 -10.958 14.028 1.00 98.25 179 VAL A O 1
ATOM 1485 N N . VAL A 1 180 ? -9.418 -9.933 13.647 1.00 98.50 180 VAL A N 1
ATOM 1486 C CA . VAL A 1 180 ? -9.502 -10.044 12.178 1.00 98.50 180 VAL A CA 1
ATOM 1487 C C . VAL A 1 180 ? -9.458 -11.496 11.706 1.00 98.50 180 VAL A C 1
ATOM 1489 O O . VAL A 1 180 ? -10.156 -11.843 10.754 1.00 98.50 180 VAL A O 1
ATOM 1492 N N . MET A 1 181 ? -8.727 -12.379 12.386 1.00 97.75 181 MET A N 1
ATOM 1493 C CA . MET A 1 181 ? -8.728 -13.809 12.057 1.00 97.75 181 MET A CA 1
ATOM 1494 C C . MET A 1 181 ? -10.106 -14.454 12.249 1.00 97.75 181 MET A C 1
ATOM 1496 O O . MET A 1 181 ? -10.481 -15.339 11.478 1.00 97.75 181 MET A O 1
ATOM 1500 N N . HIS A 1 182 ? -10.888 -13.989 13.227 1.00 97.44 182 HIS A N 1
ATOM 1501 C CA . HIS A 1 182 ? -12.270 -14.433 13.424 1.00 97.44 182 HIS A CA 1
ATOM 1502 C C . HIS A 1 182 ? -13.264 -13.690 12.521 1.00 97.44 182 HIS A C 1
ATOM 1504 O O . HIS A 1 182 ? -14.298 -14.248 12.145 1.00 97.44 182 HIS A O 1
ATOM 1510 N N . GLN A 1 183 ? -12.973 -12.435 12.168 1.00 97.56 183 GLN A N 1
ATOM 1511 C CA . GLN A 1 183 ? -13.837 -11.564 11.371 1.00 97.56 183 GLN A CA 1
ATOM 1512 C C . GLN A 1 183 ? -13.039 -10.827 10.279 1.00 97.56 183 GLN A C 1
ATOM 1514 O O . GLN A 1 183 ? -12.777 -9.630 10.405 1.00 97.56 183 GLN A O 1
ATOM 1519 N N . PRO A 1 184 ? -12.700 -11.494 9.155 1.00 97.06 184 PRO A N 1
ATOM 1520 C CA . PRO A 1 184 ? -11.784 -10.944 8.145 1.00 97.06 184 PRO A CA 1
ATOM 1521 C C . PRO A 1 184 ? -12.237 -9.638 7.481 1.00 97.06 184 PRO A C 1
ATOM 1523 O O . PRO A 1 184 ? -11.418 -8.897 6.946 1.00 97.06 184 PRO A O 1
ATOM 1526 N N . HIS A 1 185 ? -13.535 -9.326 7.520 1.00 96.06 185 HIS A N 1
ATOM 1527 C CA . HIS A 1 185 ? -14.067 -8.053 7.024 1.00 96.06 185 HIS A CA 1
ATOM 1528 C C . HIS A 1 185 ? -13.627 -6.843 7.870 1.00 96.06 185 HIS A C 1
ATOM 1530 O O . HIS A 1 185 ? -13.781 -5.711 7.426 1.00 96.06 185 HIS A O 1
ATOM 1536 N N . LEU A 1 186 ? -13.088 -7.066 9.075 1.00 97.75 186 LEU A N 1
ATOM 1537 C CA . LEU A 1 186 ? -12.527 -6.030 9.946 1.00 97.75 186 LEU A CA 1
ATOM 1538 C C . LEU A 1 186 ? -11.042 -5.745 9.676 1.00 97.75 186 LEU A C 1
ATOM 1540 O O . LEU A 1 186 ? -10.443 -4.939 10.381 1.00 97.75 186 LEU A O 1
ATOM 1544 N N . LEU A 1 187 ? -10.443 -6.366 8.654 1.00 98.12 187 LEU A N 1
ATOM 1545 C CA . LEU A 1 187 ? -9.059 -6.100 8.254 1.00 98.12 187 LEU A CA 1
ATOM 1546 C C . LEU A 1 187 ? -8.784 -4.594 8.112 1.00 98.12 187 LEU A C 1
ATOM 1548 O O . LEU A 1 187 ? -7.753 -4.105 8.563 1.00 98.12 187 LEU A O 1
ATOM 1552 N N . GLU A 1 188 ? -9.717 -3.869 7.498 1.00 96.88 188 GLU A N 1
ATOM 1553 C CA . GLU A 1 188 ? -9.571 -2.454 7.148 1.00 96.88 188 GLU A CA 1
ATOM 1554 C C . GLU A 1 188 ? -10.474 -1.559 8.022 1.00 96.88 188 GLU A C 1
ATOM 1556 O O . GLU A 1 188 ? -11.099 -0.618 7.533 1.00 96.88 188 GLU A O 1
ATOM 1561 N N . PHE A 1 189 ? -10.600 -1.884 9.320 1.00 97.19 189 PHE A N 1
ATOM 1562 C CA . PHE A 1 189 ? -11.583 -1.264 10.229 1.00 97.19 189 PHE A CA 1
ATOM 1563 C C . PHE A 1 189 ? -11.411 0.248 10.448 1.00 97.19 189 PHE A C 1
ATOM 1565 O O . PHE A 1 189 ? -12.384 0.912 10.793 1.00 97.19 189 PHE A O 1
ATOM 1572 N N . LEU A 1 190 ? -10.212 0.799 10.222 1.00 96.56 190 LEU A N 1
ATOM 1573 C CA . LEU A 1 190 ? -9.941 2.245 10.287 1.00 96.56 190 LEU A CA 1
ATOM 1574 C C . LEU A 1 190 ? -9.939 2.921 8.907 1.00 96.56 190 LEU A C 1
ATOM 1576 O O . LEU A 1 190 ? -9.520 4.068 8.769 1.00 96.56 190 LEU A O 1
ATOM 1580 N N . GLY A 1 191 ? -10.414 2.219 7.880 1.00 94.38 191 GLY A N 1
ATOM 1581 C CA . GLY A 1 191 ? -10.529 2.724 6.518 1.00 94.38 191 GLY A CA 1
ATOM 1582 C C . GLY A 1 191 ? -9.715 1.910 5.510 1.00 94.38 191 GLY A C 1
ATOM 1583 O O . GLY A 1 191 ? -8.816 1.159 5.891 1.00 94.38 191 GLY A O 1
ATOM 1584 N N . PRO A 1 192 ? -10.023 2.052 4.212 1.00 93.44 192 PRO A N 1
ATOM 1585 C CA . PRO A 1 192 ? -9.439 1.230 3.160 1.00 93.44 192 PRO A CA 1
ATOM 1586 C C . PRO A 1 192 ? -7.922 1.423 3.042 1.00 93.44 192 PRO A C 1
ATOM 1588 O O . PRO A 1 192 ? -7.396 2.527 3.155 1.00 93.44 192 PRO A O 1
ATOM 1591 N N . ILE A 1 193 ? -7.228 0.329 2.761 1.00 95.62 193 ILE A N 1
ATOM 1592 C CA . ILE A 1 193 ? -5.791 0.234 2.501 1.00 95.62 193 ILE A CA 1
ATOM 1593 C C . ILE A 1 193 ? -5.547 -0.568 1.227 1.00 95.62 193 ILE A C 1
ATOM 1595 O O . ILE A 1 193 ? -4.653 -0.231 0.465 1.00 95.62 193 ILE A O 1
ATOM 1599 N N . PHE A 1 194 ? -6.289 -1.637 0.962 1.00 96.25 194 PHE A N 1
ATOM 1600 C CA . PHE A 1 194 ? -6.042 -2.536 -0.160 1.00 96.25 194 PHE A CA 1
ATOM 1601 C C . PHE A 1 194 ? -6.980 -2.253 -1.335 1.00 96.25 194 PHE A C 1
ATOM 1603 O O . PHE A 1 194 ? -8.108 -1.804 -1.142 1.00 96.25 194 PHE A O 1
ATOM 1610 N N . PRO A 1 195 ? -6.560 -2.563 -2.576 1.00 95.44 195 PRO A N 1
ATOM 1611 C CA . PRO A 1 195 ? -7.493 -2.567 -3.693 1.00 95.44 195 PRO A CA 1
ATOM 1612 C C . PRO A 1 195 ? -8.594 -3.612 -3.480 1.00 95.44 19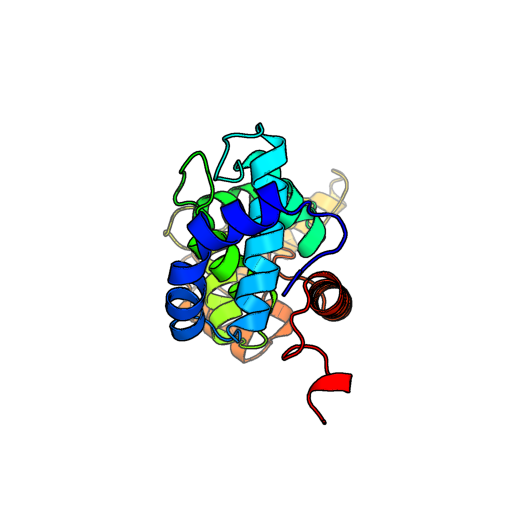5 PRO A C 1
ATOM 1614 O O . PRO A 1 195 ? -8.325 -4.750 -3.060 1.00 95.44 195 PRO A O 1
ATOM 1617 N N . SER A 1 196 ? -9.814 -3.262 -3.891 1.00 92.94 196 SER A N 1
ATOM 1618 C CA . SER A 1 196 ? -10.883 -4.243 -4.081 1.00 92.94 196 SER A CA 1
ATOM 1619 C C . SER A 1 196 ? -10.459 -5.322 -5.085 1.00 92.94 196 SER A C 1
ATOM 1621 O O . SER A 1 196 ? -9.524 -5.137 -5.870 1.00 92.94 196 SER A O 1
ATOM 1623 N N . ASP A 1 197 ? -11.136 -6.469 -5.068 1.00 91.62 197 ASP A N 1
ATOM 1624 C CA . ASP A 1 197 ? -10.809 -7.581 -5.968 1.00 91.62 197 ASP A CA 1
ATOM 1625 C C . ASP A 1 197 ? -10.934 -7.181 -7.452 1.00 91.62 197 ASP A C 1
ATOM 1627 O O . ASP A 1 197 ? -10.051 -7.518 -8.242 1.00 91.62 197 ASP A O 1
ATOM 1631 N N . ASP A 1 198 ? -11.937 -6.372 -7.809 1.00 92.38 198 ASP A N 1
ATOM 1632 C CA . ASP A 1 198 ? -12.114 -5.850 -9.172 1.00 92.38 198 ASP A CA 1
ATOM 1633 C C . ASP A 1 198 ? -10.938 -4.966 -9.602 1.00 92.38 198 ASP A C 1
ATOM 1635 O O . ASP A 1 198 ? -10.385 -5.118 -10.694 1.00 92.38 198 ASP A O 1
ATOM 1639 N N . ILE A 1 199 ? -10.500 -4.058 -8.726 1.00 93.62 199 ILE A N 1
ATOM 1640 C CA . ILE A 1 199 ? -9.373 -3.168 -9.019 1.00 93.62 199 ILE A CA 1
ATOM 1641 C C . ILE A 1 199 ? -8.068 -3.951 -9.091 1.00 93.62 199 ILE A C 1
ATOM 1643 O O . ILE A 1 199 ? -7.251 -3.706 -9.977 1.00 93.62 199 ILE A O 1
ATOM 1647 N N . ARG A 1 200 ? -7.882 -4.948 -8.225 1.00 94.38 200 ARG A N 1
ATOM 1648 C CA . ARG A 1 200 ? -6.723 -5.845 -8.272 1.00 94.38 200 ARG A CA 1
ATOM 1649 C C . ARG A 1 200 ? -6.666 -6.624 -9.583 1.00 94.38 200 ARG A C 1
ATOM 1651 O O . ARG A 1 200 ? -5.586 -6.769 -10.153 1.00 94.38 200 ARG A O 1
ATOM 1658 N N . GLN A 1 201 ? -7.816 -7.057 -10.099 1.00 93.44 201 GLN A N 1
ATOM 1659 C CA . GLN A 1 201 ? -7.911 -7.698 -11.407 1.00 93.44 201 GLN A CA 1
ATOM 1660 C C . GLN A 1 201 ? -7.496 -6.738 -12.529 1.00 93.44 201 GLN A C 1
ATOM 1662 O O . GLN A 1 201 ? -6.685 -7.097 -13.385 1.00 93.44 201 GLN A O 1
ATOM 1667 N N . VAL A 1 202 ? -7.983 -5.493 -12.501 1.00 94.31 202 VAL A N 1
ATOM 1668 C CA . VAL A 1 202 ? -7.572 -4.446 -13.453 1.00 94.31 202 VAL A CA 1
ATOM 1669 C C . VAL A 1 202 ? -6.066 -4.187 -13.373 1.00 94.31 202 VAL A C 1
ATOM 1671 O O . VAL A 1 202 ? -5.408 -4.099 -14.411 1.00 94.31 202 VAL A O 1
ATOM 1674 N N . ILE A 1 203 ? -5.496 -4.115 -12.167 1.00 95.25 203 ILE A N 1
ATOM 1675 C CA . ILE A 1 203 ? -4.049 -3.974 -11.969 1.00 95.25 203 ILE A CA 1
ATOM 1676 C C . ILE A 1 203 ? -3.313 -5.159 -12.599 1.00 95.25 203 ILE A C 1
ATOM 1678 O O . ILE A 1 203 ? -2.379 -4.930 -13.366 1.00 95.25 203 ILE A O 1
ATOM 1682 N N . ALA A 1 204 ? -3.737 -6.403 -12.354 1.00 95.38 204 ALA A N 1
ATOM 1683 C CA . ALA A 1 204 ? -3.103 -7.593 -12.929 1.00 95.38 204 ALA A CA 1
ATOM 1684 C C . ALA A 1 204 ? -3.063 -7.537 -14.465 1.00 95.38 204 ALA A C 1
ATOM 1686 O O . ALA A 1 204 ? -1.998 -7.708 -15.062 1.00 95.38 204 ALA A O 1
ATOM 1687 N N . TYR A 1 205 ? -4.194 -7.210 -15.102 1.00 93.38 205 TYR A N 1
ATOM 1688 C CA . TYR A 1 205 ? -4.292 -7.053 -16.556 1.00 93.38 205 TYR A CA 1
ATOM 1689 C C . TYR A 1 205 ? -3.401 -5.923 -17.089 1.00 93.38 205 TYR A C 1
ATOM 1691 O O . TYR A 1 205 ? -2.623 -6.130 -18.020 1.00 93.38 205 TYR A O 1
ATOM 1699 N N . CYS A 1 206 ? -3.476 -4.732 -16.491 1.00 92.00 206 CYS A N 1
ATOM 1700 C CA . CYS A 1 206 ? -2.741 -3.552 -16.954 1.00 92.00 206 CYS A CA 1
ATOM 1701 C C . CYS A 1 206 ? -1.230 -3.635 -16.703 1.00 92.00 206 CYS A C 1
ATOM 1703 O O . CYS A 1 206 ? -0.457 -2.955 -17.377 1.00 92.00 206 CYS A O 1
ATOM 1705 N N . THR A 1 207 ? -0.805 -4.445 -15.732 1.00 93.06 207 THR A N 1
ATOM 1706 C CA . THR A 1 207 ? 0.607 -4.602 -15.356 1.00 93.06 207 THR A CA 1
ATOM 1707 C C . THR A 1 207 ? 1.224 -5.925 -15.806 1.00 93.06 207 THR A C 1
ATOM 1709 O O . THR A 1 207 ? 2.413 -6.146 -15.578 1.00 93.06 207 THR A O 1
ATOM 1712 N N . ALA A 1 208 ? 0.450 -6.755 -16.515 1.00 92.81 208 ALA A N 1
ATOM 1713 C CA . ALA A 1 208 ? 0.861 -8.056 -17.034 1.00 92.81 208 ALA A CA 1
ATOM 1714 C C . ALA A 1 208 ? 1.328 -9.042 -15.943 1.00 92.81 208 ALA A C 1
ATOM 1716 O O . ALA A 1 208 ? 2.264 -9.808 -16.160 1.00 92.81 208 ALA A O 1
ATOM 1717 N N . ILE A 1 209 ? 0.664 -9.045 -14.780 1.00 93.69 209 ILE A N 1
ATOM 1718 C CA . ILE A 1 209 ? 0.859 -10.057 -13.727 1.00 93.69 209 ILE A CA 1
ATOM 1719 C C . ILE A 1 209 ? -0.048 -11.257 -14.036 1.00 93.69 209 ILE A C 1
ATOM 1721 O O . ILE A 1 209 ? -1.103 -11.444 -13.430 1.00 93.69 209 ILE A O 1
ATOM 1725 N N . TYR A 1 210 ? 0.330 -12.044 -15.043 1.00 90.50 210 TYR A N 1
ATOM 1726 C CA . TYR A 1 210 ? -0.483 -13.144 -15.573 1.00 90.50 210 TYR A CA 1
ATOM 1727 C C . TYR A 1 210 ? -0.810 -14.233 -14.546 1.00 90.50 210 TYR A C 1
ATOM 1729 O O . TYR A 1 210 ? -1.902 -14.794 -14.5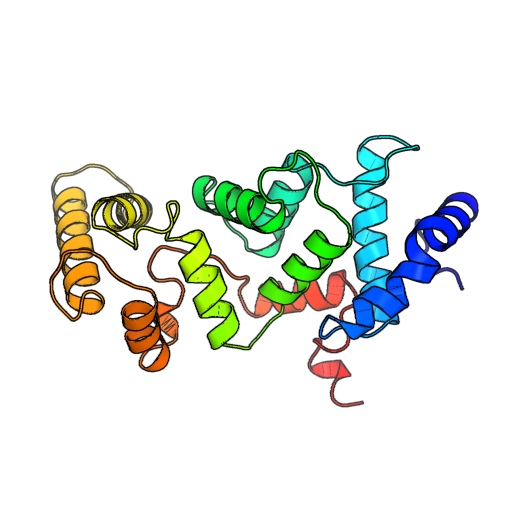81 1.00 90.50 210 TYR A O 1
ATOM 1737 N N . SER A 1 211 ? 0.089 -14.489 -13.595 1.00 89.38 211 SER A N 1
ATOM 1738 C CA . SER A 1 211 ? -0.134 -15.417 -12.478 1.00 89.38 211 SER A CA 1
ATOM 1739 C C . SER A 1 211 ? -1.319 -15.024 -11.589 1.00 89.38 211 SER A C 1
ATOM 1741 O O . SER A 1 211 ? -1.856 -15.867 -10.878 1.00 89.38 211 SER A O 1
ATOM 1743 N N . HIS A 1 212 ? -1.738 -13.756 -11.635 1.00 87.69 212 HIS A N 1
ATOM 1744 C CA . HIS A 1 212 ? -2.852 -13.213 -10.859 1.00 87.69 212 HIS A CA 1
ATOM 1745 C C . HIS A 1 212 ? -4.102 -12.968 -11.721 1.00 87.69 212 HIS A C 1
ATOM 1747 O O . HIS A 1 212 ? -5.034 -12.299 -11.277 1.00 87.69 212 HIS A O 1
ATOM 1753 N N . ILE A 1 213 ? -4.140 -13.510 -12.944 1.00 87.56 213 ILE A N 1
ATOM 1754 C CA . ILE A 1 213 ? -5.304 -13.471 -13.831 1.00 87.56 213 ILE A CA 1
ATOM 1755 C C . ILE A 1 213 ? -5.984 -14.853 -13.809 1.00 87.56 213 ILE A C 1
ATOM 1757 O O . ILE A 1 213 ? -5.399 -15.810 -14.330 1.00 87.56 213 ILE A O 1
ATOM 1761 N N . PRO A 1 214 ? -7.189 -14.992 -13.211 1.00 79.12 214 PRO A N 1
ATOM 1762 C CA . PRO A 1 214 ? -7.879 -16.276 -13.039 1.00 79.12 214 PRO A CA 1
ATOM 1763 C C . PRO A 1 214 ? -8.068 -17.062 -14.341 1.00 79.12 214 PRO A C 1
ATOM 1765 O O . PRO A 1 214 ? -7.903 -18.281 -14.376 1.00 79.12 214 PRO A O 1
ATOM 1768 N N . GLU A 1 215 ? -8.369 -16.369 -15.439 1.00 80.50 215 GLU A N 1
ATOM 1769 C CA . GLU A 1 215 ? -8.615 -16.994 -16.741 1.00 80.50 215 GLU A CA 1
ATOM 1770 C C . GLU A 1 215 ? -7.345 -17.583 -17.371 1.00 80.50 215 GLU A C 1
ATOM 1772 O O . GLU A 1 215 ? -7.431 -18.451 -18.235 1.00 80.50 215 GLU A O 1
ATOM 1777 N N . LEU A 1 216 ? -6.165 -17.121 -16.945 1.00 75.00 216 LEU A N 1
ATOM 1778 C CA . LEU A 1 216 ? -4.866 -17.551 -17.469 1.00 75.00 216 LEU A CA 1
ATOM 1779 C C . LEU A 1 216 ? -4.141 -18.527 -16.540 1.00 75.00 216 LEU A C 1
ATOM 1781 O O . LEU A 1 216 ? -3.203 -19.186 -16.972 1.00 75.00 216 LEU A O 1
ATOM 1785 N N . SER A 1 217 ? -4.577 -18.654 -15.285 1.00 62.38 217 SER A N 1
ATOM 1786 C CA . SER A 1 217 ? -3.991 -19.580 -14.303 1.00 62.38 217 SER A CA 1
ATOM 1787 C C . SER A 1 217 ? -4.452 -21.035 -14.486 1.00 62.38 217 SER A C 1
ATOM 1789 O O . SER A 1 217 ? -3.985 -21.921 -13.776 1.00 62.38 217 SER A O 1
ATOM 1791 N N . SER A 1 218 ? -5.358 -21.284 -15.438 1.00 53.25 218 SER A N 1
ATOM 1792 C CA . SER A 1 218 ? -5.898 -22.607 -15.789 1.00 53.25 218 SER A CA 1
ATOM 1793 C C . SER A 1 218 ? -5.403 -23.155 -17.140 1.00 53.25 218 SER A C 1
ATOM 1795 O O . SER A 1 218 ? -5.878 -24.207 -17.571 1.00 53.25 218 SER A O 1
ATOM 1797 N N . MET A 1 219 ? -4.453 -22.471 -17.791 1.00 46.03 219 MET A N 1
ATOM 1798 C CA . MET A 1 219 ? -3.745 -22.938 -18.996 1.00 46.03 219 MET A CA 1
ATOM 1799 C C . MET A 1 219 ? -2.362 -23.484 -18.645 1.00 46.03 219 MET A C 1
ATOM 1801 O O . MET A 1 219 ? -1.945 -24.455 -19.314 1.00 46.03 219 MET A O 1
#

Organism: Drosophila kikkawai (NCBI:txid30033)

InterPro domains:
  IPR002048 EF-hand domain [PS50222] (151-186)
  IPR011992 EF-hand domain pair [SSF47473] (20-195)
  IPR018247 EF-Hand 1, calcium-binding site [PS00018] (164-176)